Protein AF-A0A7S4JLF3-F1 (afdb_monomer_lite)

Organism: NCBI:txid72548

Secondary structure (DSSP, 8-state):
--THHHHHHHHHHHHTTSS----------TT----HHHHHHHHHHHHHHHT-----PPP--EEEE--SS---HHHHHHHHHHHHH-TT--EEEEE-THHHHTSPTT-HHHHHHHHHHHHTT--TT-EEEE-----HHHHHHTT------S-TTSS--TTSTTS-GGGS-HHHHHHHHHHHHHHHHHTT--

Sequence (190 aa):
MSAASLAQREEWTRLLGRTSGLVGWAQRTKGGKGSPAVQSWYDAGRRLASSAVEEAAVHLVVGVDWEGSFLDAENLAACRQFRDDFPNVTLTHFLNPAYFTKLAPHDVVGAVRVSDQIRSVLRDGDEIGLHVHADNHLLYAAGVAPRDSPSWNHLPDPTGHSVPLSAFSEDEVRSIVAFSCRTLVQQGFD

Radius of gyration: 30.17 Å; chains: 1; bounding box: 87×38×41 Å

Structure (mmCIF, N/CA/C/O backbone):
data_AF-A0A7S4JLF3-F1
#
_entry.id   AF-A0A7S4JLF3-F1
#
loop_
_atom_site.group_PDB
_atom_site.id
_atom_site.type_symbol
_atom_site.label_atom_id
_atom_site.label_alt_id
_atom_site.label_comp_id
_atom_site.label_asym_id
_atom_site.label_entity_id
_atom_site.label_seq_id
_atom_site.pdbx_PDB_ins_code
_atom_site.Cartn_x
_atom_site.Cartn_y
_atom_site.Cartn_z
_atom_site.occupancy
_atom_site.B_iso_or_equiv
_atom_site.auth_seq_id
_atom_site.auth_comp_id
_atom_site.auth_asym_id
_atom_site.auth_atom_id
_atom_site.pdbx_PDB_model_num
ATOM 1 N N . MET A 1 1 ? -59.393 27.476 -18.468 1.00 42.84 1 MET A N 1
ATOM 2 C CA . MET A 1 1 ? -58.603 26.300 -18.037 1.00 42.84 1 MET A CA 1
ATOM 3 C C . MET A 1 1 ? -58.962 25.151 -18.967 1.00 42.84 1 MET A C 1
ATOM 5 O O . MET A 1 1 ? -60.143 24.854 -19.079 1.00 42.84 1 MET A O 1
ATOM 9 N N . SER A 1 2 ? -57.996 24.634 -19.735 1.00 39.41 2 SER A N 1
ATOM 10 C CA . SER A 1 2 ? -58.232 23.690 -20.840 1.00 39.41 2 SER A CA 1
ATOM 11 C C . SER A 1 2 ? -58.292 22.228 -20.371 1.00 39.41 2 SER A C 1
ATOM 13 O O . SER A 1 2 ? -57.761 21.871 -19.321 1.00 39.41 2 SER A O 1
ATOM 15 N N . ALA A 1 3 ? -58.947 21.389 -21.179 1.00 47.62 3 ALA A N 1
ATOM 16 C CA . ALA A 1 3 ? -59.320 19.994 -20.921 1.00 47.62 3 ALA A CA 1
ATOM 17 C C . ALA A 1 3 ? -58.154 18.985 -20.786 1.00 47.62 3 ALA A C 1
ATOM 19 O O . ALA A 1 3 ? -58.394 17.793 -20.617 1.00 47.62 3 ALA A O 1
ATOM 20 N N . ALA A 1 4 ? -56.897 19.438 -20.808 1.00 42.81 4 ALA A N 1
ATOM 21 C CA . ALA A 1 4 ? -55.722 18.572 -20.676 1.00 42.81 4 ALA A CA 1
ATOM 22 C C . ALA A 1 4 ? -55.464 18.081 -19.232 1.00 42.81 4 ALA A C 1
ATOM 24 O O . ALA A 1 4 ? -54.640 17.197 -19.027 1.00 42.81 4 ALA A O 1
ATOM 25 N N . SER A 1 5 ? -56.177 18.605 -18.226 1.00 52.00 5 SER A N 1
ATOM 26 C CA . SER A 1 5 ? -55.962 18.259 -16.809 1.00 52.00 5 SER A CA 1
ATOM 27 C C . SER A 1 5 ? -56.853 17.133 -16.268 1.00 52.00 5 SER A C 1
ATOM 29 O O . SER A 1 5 ? -56.630 16.671 -15.149 1.00 52.00 5 SER A O 1
ATOM 31 N N . LEU A 1 6 ? -57.858 16.684 -17.030 1.00 47.00 6 LEU A N 1
ATOM 32 C CA . LEU A 1 6 ? -58.783 15.622 -16.608 1.00 47.00 6 LEU A CA 1
ATOM 33 C C . LEU A 1 6 ? -58.256 14.224 -16.956 1.00 47.00 6 LEU A C 1
ATOM 35 O O . LEU A 1 6 ? -58.300 13.340 -16.105 1.00 47.00 6 LEU A O 1
ATOM 39 N N . ALA A 1 7 ? -57.652 14.052 -18.136 1.00 47.38 7 ALA A N 1
ATOM 40 C CA . ALA A 1 7 ? -57.076 12.770 -18.554 1.00 47.38 7 ALA A CA 1
ATOM 41 C C . ALA A 1 7 ? -55.897 12.333 -17.662 1.00 47.38 7 ALA A C 1
ATOM 43 O O . ALA A 1 7 ? -55.804 11.168 -17.287 1.00 47.38 7 ALA A O 1
ATOM 44 N N . GLN A 1 8 ? -55.060 13.279 -17.212 1.00 46.88 8 GLN A N 1
ATOM 45 C CA . GLN A 1 8 ? -53.978 12.975 -16.268 1.00 46.88 8 GLN A CA 1
ATOM 46 C C . GLN A 1 8 ? -54.506 12.532 -14.892 1.00 46.88 8 GLN A C 1
ATOM 48 O O . GLN A 1 8 ? -53.864 11.735 -14.221 1.00 46.88 8 GLN A O 1
ATOM 53 N N . ARG A 1 9 ? -55.688 12.992 -14.458 1.00 47.59 9 ARG A N 1
ATOM 54 C CA . ARG A 1 9 ? -56.260 12.630 -13.144 1.00 47.59 9 ARG A CA 1
ATOM 55 C C . ARG A 1 9 ? -56.824 11.208 -13.103 1.00 47.59 9 ARG A C 1
ATOM 57 O O . ARG A 1 9 ? -56.746 10.555 -12.062 1.00 47.59 9 ARG A O 1
ATOM 64 N N . GLU A 1 10 ? -57.356 10.709 -14.213 1.00 47.25 10 GLU A N 1
ATOM 65 C CA . GLU A 1 10 ? -57.870 9.335 -14.283 1.00 47.25 10 GLU A CA 1
ATOM 66 C C . GLU A 1 10 ? -56.738 8.295 -14.308 1.00 47.25 10 GLU A C 1
ATOM 68 O O . GLU A 1 10 ? -56.864 7.225 -13.707 1.00 47.25 10 GLU A O 1
ATOM 73 N N . GLU A 1 11 ? -55.592 8.639 -14.901 1.00 44.69 11 GLU A N 1
ATOM 74 C CA . GLU A 1 11 ? -54.408 7.776 -14.955 1.00 44.69 11 GLU A CA 1
ATOM 75 C C . GLU A 1 11 ? -53.759 7.582 -13.569 1.00 44.69 11 GLU A C 1
ATOM 77 O O . GLU A 1 11 ? -53.462 6.451 -13.174 1.00 44.69 11 GLU A O 1
ATOM 82 N N . TRP A 1 12 ? -53.673 8.645 -12.757 1.00 41.91 12 TRP A N 1
ATOM 83 C CA . TRP A 1 12 ? -53.204 8.555 -11.364 1.00 41.91 12 TRP A CA 1
ATOM 84 C C . TRP A 1 12 ? -54.141 7.741 -10.464 1.00 41.91 12 TRP A C 1
ATOM 86 O O . TRP A 1 12 ? -53.686 7.024 -9.573 1.00 41.91 12 TRP A O 1
ATOM 96 N N . THR A 1 13 ? -55.450 7.787 -10.724 1.00 46.06 13 THR A N 1
ATOM 97 C CA . THR A 1 13 ? -56.443 7.032 -9.943 1.00 46.06 13 THR A CA 1
ATOM 98 C C . THR A 1 13 ? -56.356 5.525 -10.224 1.00 46.06 13 THR A C 1
ATOM 100 O O . THR A 1 13 ? -56.570 4.711 -9.326 1.00 46.06 13 THR A O 1
ATOM 103 N N . ARG A 1 14 ? -55.967 5.131 -11.446 1.00 44.19 14 ARG A N 1
ATOM 104 C CA . ARG A 1 14 ? -55.703 3.725 -11.799 1.00 44.19 14 ARG A CA 1
ATOM 105 C C . ARG A 1 14 ? -54.404 3.192 -11.199 1.00 44.19 14 ARG A C 1
ATOM 107 O O . ARG A 1 14 ? -54.381 2.046 -10.756 1.00 44.19 14 ARG A O 1
ATOM 114 N N . LEU A 1 15 ? -53.348 4.005 -11.171 1.00 40.75 15 LEU A N 1
ATOM 115 C CA . LEU A 1 15 ? -52.042 3.604 -10.634 1.00 40.75 15 LEU A CA 1
ATOM 116 C C . LEU A 1 15 ? -52.055 3.449 -9.107 1.00 40.75 15 LEU A C 1
ATOM 118 O O . LEU A 1 15 ? -51.429 2.533 -8.582 1.00 40.75 15 LEU A O 1
ATOM 122 N N . LEU A 1 16 ? -52.849 4.256 -8.400 1.00 45.09 16 LEU A N 1
ATOM 123 C CA . LEU A 1 16 ? -52.996 4.164 -6.942 1.00 45.09 16 LEU A CA 1
ATOM 124 C C . LEU A 1 16 ? -54.002 3.089 -6.483 1.00 45.09 16 LEU A C 1
ATOM 126 O O . LEU A 1 16 ? -54.104 2.808 -5.292 1.00 45.09 16 LEU A O 1
ATOM 130 N N . GLY A 1 17 ? -54.725 2.451 -7.410 1.00 40.53 17 GLY A N 1
ATOM 131 C CA . GLY A 1 17 ? -55.713 1.407 -7.118 1.00 40.53 17 GLY A CA 1
ATOM 132 C C . GLY A 1 17 ? -55.160 -0.021 -7.008 1.00 40.53 17 GLY A C 1
ATOM 133 O O . GLY A 1 17 ? -55.938 -0.942 -6.766 1.00 40.53 17 GLY A O 1
ATOM 134 N N . ARG A 1 18 ? -53.850 -0.243 -7.207 1.00 44.56 18 ARG A N 1
ATOM 135 C CA . ARG A 1 18 ? -53.238 -1.593 -7.209 1.00 44.56 18 ARG A CA 1
ATOM 136 C C . ARG A 1 18 ? -52.217 -1.874 -6.109 1.00 44.56 18 ARG A C 1
ATOM 138 O O . ARG A 1 18 ? -51.729 -2.996 -6.027 1.00 44.56 18 ARG A O 1
ATOM 145 N N . THR A 1 19 ? -51.983 -0.935 -5.205 1.00 40.47 19 THR A N 1
ATOM 146 C CA . THR A 1 19 ? -51.298 -1.211 -3.940 1.00 40.47 19 THR A CA 1
ATOM 147 C C . THR A 1 19 ? -52.245 -0.841 -2.808 1.00 40.47 19 THR A C 1
ATOM 149 O O . THR A 1 19 ? -52.423 0.328 -2.479 1.00 40.47 19 THR A O 1
ATOM 152 N N . SER A 1 20 ? -52.912 -1.860 -2.269 1.00 40.19 20 SER A N 1
ATOM 153 C CA . SER A 1 20 ? -53.470 -1.901 -0.910 1.00 40.19 20 SER A CA 1
ATOM 154 C C . SER A 1 20 ? -52.716 -0.973 0.051 1.00 40.19 20 SER A C 1
ATOM 156 O O . SER A 1 20 ? -51.497 -1.050 0.117 1.00 40.19 20 SER A O 1
ATOM 158 N N . GLY A 1 21 ? -53.316 -0.108 0.855 1.00 38.88 21 GLY A N 1
ATOM 159 C CA . GLY A 1 21 ? -54.703 0.193 1.172 1.00 38.88 21 GLY A CA 1
ATOM 160 C C . GLY A 1 21 ? -54.680 1.281 2.259 1.00 38.88 21 GLY A C 1
ATOM 161 O O . GLY A 1 21 ? -53.655 1.481 2.903 1.00 38.88 21 GLY A O 1
ATOM 162 N N . LEU A 1 22 ? -55.813 1.963 2.459 1.00 40.19 22 LEU A N 1
ATOM 163 C CA . LEU A 1 22 ? -56.065 3.006 3.474 1.00 40.19 22 LEU A CA 1
ATOM 164 C C . LEU A 1 22 ? -55.382 4.369 3.253 1.00 40.19 22 LEU A C 1
ATOM 166 O O . LEU A 1 22 ? -54.492 4.776 3.990 1.00 40.19 22 LEU A O 1
ATOM 170 N N . VAL A 1 23 ? -55.950 5.168 2.344 1.00 37.06 23 VAL A N 1
ATOM 171 C CA . VAL A 1 23 ? -55.939 6.633 2.498 1.00 37.06 23 VAL A CA 1
ATOM 172 C C . VAL A 1 23 ? -57.339 7.064 2.929 1.00 37.06 23 VAL A C 1
ATOM 174 O O . VAL A 1 23 ? -58.231 7.280 2.110 1.00 37.06 23 VAL A O 1
ATOM 177 N N . GLY A 1 24 ? -57.556 7.126 4.242 1.00 36.75 24 GLY A N 1
ATOM 178 C CA . GLY A 1 24 ? -58.779 7.670 4.823 1.00 36.75 24 GLY A CA 1
ATOM 179 C C . GLY A 1 24 ? -58.748 9.196 4.791 1.00 36.75 24 GLY A C 1
ATOM 180 O O . GLY A 1 24 ? -58.040 9.820 5.577 1.00 36.75 24 GLY A O 1
ATOM 181 N N . TRP A 1 25 ? -59.534 9.808 3.906 1.00 37.09 25 TRP A N 1
ATOM 182 C CA . TRP A 1 25 ? -59.816 11.241 3.959 1.00 37.09 25 TRP A CA 1
ATOM 183 C C . TRP A 1 25 ? -60.816 11.516 5.085 1.00 37.09 25 TRP A C 1
ATOM 185 O O . TRP A 1 25 ? -62.007 11.252 4.942 1.00 37.09 25 TRP A O 1
ATOM 195 N N . ALA A 1 26 ? -60.350 12.066 6.206 1.00 40.22 26 ALA A N 1
ATOM 196 C CA . ALA A 1 26 ? -61.226 12.586 7.251 1.00 40.22 26 ALA A CA 1
ATOM 197 C C . ALA A 1 26 ? -61.283 14.118 7.163 1.00 40.22 26 ALA A C 1
ATOM 199 O O . ALA A 1 26 ? -60.409 14.825 7.669 1.00 40.22 26 ALA A O 1
ATOM 200 N N . GLN A 1 27 ? -62.336 14.648 6.532 1.00 37.75 27 GLN A N 1
ATOM 201 C CA . GLN A 1 27 ? -62.716 16.049 6.713 1.00 37.75 27 GLN A CA 1
ATOM 202 C C . GLN A 1 27 ? -63.133 16.263 8.170 1.00 37.75 27 GLN A C 1
ATOM 204 O O . GLN A 1 27 ? -64.087 15.669 8.671 1.00 37.75 27 GLN A O 1
ATOM 209 N N . ARG A 1 28 ? -62.405 17.136 8.864 1.00 37.50 28 ARG A N 1
ATOM 210 C CA . ARG A 1 28 ? -62.691 17.523 10.244 1.00 37.50 28 ARG A CA 1
ATOM 211 C C . ARG A 1 28 ? -63.859 18.512 10.258 1.00 37.50 28 ARG A C 1
ATOM 213 O O . ARG A 1 28 ? -63.655 19.715 10.117 1.00 37.50 28 ARG A O 1
ATOM 220 N N . THR A 1 29 ? -65.087 18.035 10.448 1.00 39.12 29 THR A N 1
ATOM 221 C CA . THR A 1 29 ? -66.204 18.926 10.793 1.00 39.12 29 THR A CA 1
ATOM 222 C C . THR A 1 29 ? -66.073 19.339 12.259 1.00 39.12 29 THR A C 1
ATOM 224 O O . THR A 1 29 ? -66.053 18.493 13.155 1.00 39.12 29 THR A O 1
ATOM 227 N N . LYS A 1 30 ? -65.951 20.646 12.519 1.00 38.41 30 LYS A N 1
ATOM 228 C CA . LYS A 1 30 ? -65.954 21.211 13.877 1.00 38.41 30 LYS A CA 1
ATOM 229 C C . LYS A 1 30 ? -67.275 20.851 14.576 1.00 38.41 30 LYS A C 1
ATOM 231 O O . LYS A 1 30 ? -68.322 21.304 14.132 1.00 38.41 30 LYS A O 1
ATOM 236 N N . GLY A 1 31 ? -67.214 20.089 15.675 1.00 46.09 31 GLY A N 1
ATOM 237 C CA . GLY A 1 31 ? -68.293 20.060 16.677 1.00 46.09 31 GLY A CA 1
ATOM 238 C C . GLY A 1 31 ? -68.816 18.707 17.183 1.00 46.09 31 GLY A C 1
ATOM 239 O O . GLY A 1 31 ? -69.696 18.721 18.034 1.00 46.09 31 GLY A O 1
ATOM 240 N N . GLY A 1 32 ? -68.319 17.550 16.734 1.00 43.56 32 GLY A N 1
ATOM 241 C CA . GLY A 1 32 ? -68.829 16.242 17.190 1.00 43.56 32 GLY A CA 1
ATOM 242 C C . GLY A 1 32 ? -67.901 15.521 18.173 1.00 43.56 32 GLY A C 1
ATOM 243 O O . GLY A 1 32 ? -66.718 15.358 17.879 1.00 43.56 32 GLY A O 1
ATOM 244 N N . LYS A 1 33 ? -68.424 15.042 19.314 1.00 49.81 33 LYS A N 1
ATOM 245 C CA . LYS A 1 33 ? -67.729 14.057 20.168 1.00 49.81 33 LYS A CA 1
ATOM 246 C C . LYS A 1 33 ? -67.456 12.804 19.323 1.00 49.81 33 LYS A C 1
ATOM 248 O O . LYS A 1 33 ? -68.397 12.178 18.843 1.00 49.81 33 LYS A O 1
ATOM 253 N N . GLY A 1 34 ? -66.181 12.487 19.093 1.00 47.66 34 GLY A N 1
ATOM 254 C CA . GLY A 1 34 ? -65.762 11.378 18.233 1.00 47.66 34 GLY A CA 1
ATOM 255 C C . GLY A 1 34 ? -66.303 10.029 18.715 1.00 47.66 34 GLY A C 1
ATOM 256 O O . GLY A 1 34 ? -66.311 9.750 19.912 1.00 47.66 34 GLY A O 1
ATOM 257 N N . SER A 1 35 ? -66.770 9.201 17.778 1.00 50.25 35 SER A N 1
ATOM 258 C CA . SER A 1 35 ? -67.265 7.850 18.063 1.00 50.25 35 SER A CA 1
ATOM 259 C C . SER A 1 35 ? -66.136 6.957 18.616 1.00 50.25 35 SER A C 1
ATOM 261 O O . SER A 1 35 ? -65.056 6.936 18.015 1.00 50.25 35 SER A O 1
ATOM 263 N N . PRO A 1 36 ? -66.369 6.171 19.690 1.00 54.88 36 PRO A N 1
ATOM 264 C CA . PRO A 1 36 ? -65.382 5.240 20.256 1.00 54.88 36 PRO A CA 1
ATOM 265 C C . PRO A 1 36 ? -64.813 4.249 19.233 1.00 54.88 36 PRO A C 1
ATOM 267 O O . PRO A 1 36 ? -63.658 3.841 19.332 1.00 54.88 36 PRO A O 1
ATOM 270 N N . ALA A 1 37 ? -65.600 3.910 18.207 1.00 53.28 37 ALA A N 1
ATOM 271 C CA . ALA A 1 37 ? -65.162 3.036 17.127 1.00 53.28 37 ALA A CA 1
ATOM 272 C C . ALA A 1 37 ? -64.021 3.670 16.316 1.00 53.28 37 ALA A C 1
ATOM 274 O O . ALA A 1 37 ? -63.025 3.011 16.051 1.00 53.28 37 ALA A O 1
ATOM 275 N N . VAL A 1 38 ? -64.104 4.963 15.983 1.00 55.09 38 VAL A N 1
ATOM 276 C CA . VAL A 1 38 ? -63.078 5.664 15.182 1.00 55.09 38 VAL A CA 1
ATOM 277 C C . VAL A 1 38 ? -61.757 5.771 15.946 1.00 55.09 38 VAL A C 1
ATOM 279 O O . VAL A 1 38 ? -60.689 5.613 15.356 1.00 55.09 38 VAL A O 1
ATOM 282 N N . GLN A 1 39 ? -61.829 5.964 17.265 1.00 56.09 39 GLN A N 1
ATOM 283 C CA . GLN A 1 39 ? -60.655 5.966 18.136 1.00 56.09 39 GLN A CA 1
ATOM 284 C C . GLN A 1 39 ? -59.999 4.577 18.198 1.00 56.09 39 GLN A C 1
ATOM 286 O O . GLN A 1 39 ? -58.784 4.464 18.063 1.00 56.09 39 GLN A O 1
ATOM 291 N N . SER A 1 40 ? -60.804 3.512 18.285 1.00 59.00 40 SER A N 1
ATOM 292 C CA . SER A 1 40 ? -60.323 2.126 18.259 1.00 59.00 40 SER A CA 1
ATOM 293 C C . SER A 1 40 ? -59.615 1.757 16.949 1.00 59.00 40 SER A C 1
ATOM 295 O O . SER A 1 40 ? -58.620 1.037 16.997 1.00 59.00 40 SER A O 1
ATOM 297 N N . TRP A 1 41 ? -60.076 2.259 15.798 1.00 52.38 41 TRP A N 1
ATOM 298 C CA . TRP A 1 41 ? -59.400 2.059 14.507 1.00 52.38 41 TRP A CA 1
ATOM 299 C C . TRP A 1 41 ? -58.074 2.828 14.420 1.00 52.38 41 TRP A C 1
ATOM 301 O O . TRP A 1 41 ? -57.085 2.287 13.927 1.00 52.38 41 TRP A O 1
ATOM 311 N N . TYR A 1 42 ? -58.022 4.051 14.956 1.00 55.56 42 TYR A N 1
ATOM 312 C CA . TYR A 1 42 ? -56.784 4.834 15.061 1.00 55.56 42 TYR A CA 1
ATOM 313 C C . TYR A 1 42 ? -55.744 4.158 15.966 1.00 55.56 42 TYR A C 1
ATOM 315 O O . TYR A 1 42 ? -54.557 4.112 15.638 1.00 55.56 42 TYR A O 1
ATOM 323 N N . ASP A 1 43 ? -56.182 3.599 17.093 1.00 61.69 43 ASP A N 1
ATOM 324 C CA . ASP A 1 43 ? -55.302 2.931 18.051 1.00 61.69 43 ASP A CA 1
ATOM 325 C C . ASP A 1 43 ? -54.831 1.554 17.563 1.00 61.69 43 ASP A C 1
ATOM 327 O O . ASP A 1 43 ? -53.673 1.195 17.780 1.00 61.69 43 ASP A O 1
ATOM 331 N N . ALA A 1 44 ? -55.672 0.817 16.831 1.00 57.81 44 ALA A N 1
ATOM 332 C CA . ALA A 1 44 ? -55.271 -0.409 16.140 1.00 57.81 44 ALA A CA 1
ATOM 333 C C . ALA A 1 44 ? -54.270 -0.123 15.004 1.00 57.81 44 ALA A C 1
ATOM 335 O O . ALA A 1 44 ? -53.260 -0.817 14.892 1.00 57.81 44 ALA A O 1
ATOM 336 N N . GLY A 1 45 ? -54.487 0.945 14.227 1.00 57.22 45 GLY A N 1
ATOM 337 C CA . GLY A 1 45 ? -53.556 1.401 13.191 1.00 57.22 45 GLY A CA 1
ATOM 338 C C . GLY A 1 45 ? -52.193 1.818 13.752 1.00 57.22 45 GLY A C 1
ATOM 339 O O . GLY A 1 45 ? -51.165 1.437 13.200 1.00 57.22 45 GLY A O 1
ATOM 340 N N . ARG A 1 46 ? -52.155 2.512 14.900 1.00 58.41 46 ARG A N 1
ATOM 341 C CA . ARG A 1 46 ? -50.893 2.825 15.598 1.00 58.41 46 ARG A CA 1
ATOM 342 C C . ARG A 1 46 ? -50.175 1.590 16.123 1.00 58.41 46 ARG A C 1
ATOM 344 O O . ARG A 1 46 ? -48.953 1.579 16.101 1.00 58.41 46 ARG A O 1
ATOM 351 N N . ARG A 1 47 ? -50.891 0.571 16.606 1.00 55.25 47 ARG A N 1
ATOM 352 C CA . ARG A 1 47 ? -50.265 -0.674 17.085 1.00 55.25 47 ARG A CA 1
ATOM 353 C C . ARG A 1 47 ? -49.661 -1.487 15.942 1.00 55.25 47 ARG A C 1
ATOM 355 O O . ARG A 1 47 ? -48.571 -2.011 16.114 1.00 55.25 47 ARG A O 1
ATOM 362 N N . LEU A 1 48 ? -50.318 -1.513 14.782 1.00 53.22 48 LEU A N 1
ATOM 363 C CA . LEU A 1 48 ? -49.798 -2.160 13.572 1.00 53.22 48 LEU A CA 1
ATOM 364 C C . LEU A 1 48 ? -48.643 -1.370 12.930 1.00 53.22 48 LEU A C 1
ATOM 366 O O . LEU A 1 48 ? -47.703 -1.976 12.434 1.00 53.22 48 LEU A O 1
ATOM 370 N N . ALA A 1 49 ? -48.665 -0.034 12.994 1.00 51.75 49 ALA A N 1
ATOM 371 C CA . ALA A 1 49 ? -47.545 0.811 12.562 1.00 51.75 49 ALA A CA 1
ATOM 372 C C . ALA A 1 49 ? -46.359 0.772 13.548 1.00 51.75 49 ALA A C 1
ATOM 374 O O . ALA A 1 49 ? -45.208 0.829 13.134 1.00 51.75 49 ALA A O 1
ATOM 375 N N . SER A 1 50 ? -46.631 0.623 14.848 1.00 51.16 50 SER A N 1
ATOM 376 C CA . SER A 1 50 ? -45.629 0.459 15.912 1.00 51.16 50 SER A CA 1
ATOM 377 C C . SER A 1 50 ? -44.923 -0.895 15.869 1.00 51.16 50 SER A C 1
ATOM 379 O O . SER A 1 50 ? -43.825 -0.998 16.403 1.00 51.16 50 SER A O 1
ATOM 381 N N . SER A 1 51 ? -45.541 -1.925 15.286 1.00 50.72 51 SER A N 1
ATOM 382 C CA . SER A 1 51 ? -44.940 -3.254 15.123 1.00 50.72 51 SER A CA 1
ATOM 383 C C . SER A 1 51 ? -44.298 -3.468 13.749 1.00 50.72 51 SER A C 1
ATOM 385 O O . SER A 1 51 ? -43.812 -4.561 13.488 1.00 50.72 51 SER A O 1
ATOM 387 N N . ALA A 1 52 ? -44.347 -2.467 12.862 1.00 52.16 52 ALA A N 1
ATOM 388 C CA . ALA A 1 52 ? -43.890 -2.558 11.472 1.00 52.16 52 ALA A CA 1
ATOM 389 C C . ALA A 1 52 ? -42.903 -1.448 11.081 1.00 52.16 52 ALA A C 1
ATOM 391 O O . ALA A 1 52 ? -42.653 -1.229 9.898 1.00 52.16 52 ALA A O 1
ATOM 392 N N . VAL A 1 53 ? -42.311 -0.764 12.061 1.00 57.28 53 VAL A N 1
ATOM 393 C CA . VAL A 1 53 ? -40.970 -0.226 11.850 1.00 57.28 53 VAL A CA 1
ATOM 394 C C . VAL A 1 53 ? -40.050 -1.414 12.097 1.00 57.28 53 VAL A C 1
ATOM 396 O O . VAL A 1 53 ? -39.641 -1.656 13.228 1.00 57.28 53 VAL A O 1
ATOM 399 N N . GLU A 1 54 ? -39.784 -2.213 11.059 1.00 61.66 54 GLU A N 1
ATOM 400 C CA . GLU A 1 54 ? -38.469 -2.854 11.022 1.00 61.66 54 GLU A CA 1
ATOM 401 C C . GLU A 1 54 ? -37.476 -1.723 11.284 1.00 61.66 54 GLU A C 1
ATOM 403 O O . GLU A 1 54 ? -37.521 -0.704 10.588 1.00 61.66 54 GLU A O 1
ATOM 408 N N . GLU A 1 55 ? -36.689 -1.831 12.355 1.00 63.47 55 GLU A N 1
ATOM 409 C CA . GLU A 1 55 ? -35.6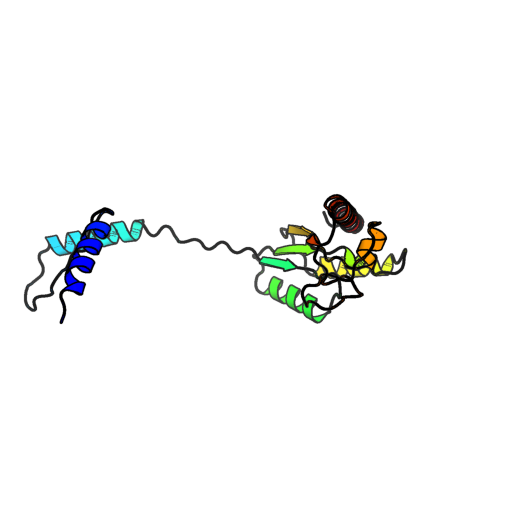21 -0.875 12.623 1.00 63.47 55 GLU A CA 1
ATOM 410 C C . GLU A 1 55 ? -34.795 -0.773 11.347 1.00 63.47 55 GLU A C 1
ATOM 412 O O . GLU A 1 55 ? -34.121 -1.725 10.956 1.00 63.47 55 GLU A O 1
ATOM 417 N N . ALA A 1 56 ? -34.911 0.356 10.649 1.00 76.31 56 ALA A N 1
ATOM 418 C CA . ALA A 1 56 ? -34.119 0.609 9.465 1.00 76.31 56 ALA A CA 1
ATOM 419 C C . ALA A 1 56 ? -32.656 0.656 9.917 1.00 76.31 56 ALA A C 1
ATOM 421 O O . ALA A 1 56 ? -32.197 1.655 10.473 1.00 76.31 56 ALA A O 1
ATOM 422 N N . ALA A 1 57 ? -31.952 -0.459 9.748 1.00 83.62 57 ALA A N 1
ATOM 423 C CA . ALA A 1 57 ? -30.564 -0.594 10.137 1.00 83.62 57 ALA A CA 1
ATOM 424 C C . ALA A 1 57 ? -29.674 0.060 9.076 1.00 83.62 57 ALA A C 1
ATOM 426 O O . ALA A 1 57 ? -29.808 -0.202 7.879 1.00 83.62 57 ALA A O 1
ATOM 427 N N . VAL A 1 58 ? -28.751 0.912 9.520 1.00 87.69 58 VAL A N 1
ATOM 428 C CA . VAL A 1 58 ? -27.673 1.440 8.680 1.00 87.69 58 VAL A CA 1
ATOM 429 C C . VAL A 1 58 ? -26.408 0.661 9.009 1.00 87.69 58 VAL A C 1
ATOM 431 O O . VAL A 1 58 ? -25.944 0.679 10.148 1.00 87.69 58 VAL A O 1
ATOM 434 N N . HIS A 1 59 ? -25.849 -0.009 8.006 1.00 89.81 59 HIS A N 1
ATOM 435 C CA . HIS A 1 59 ? -24.554 -0.670 8.109 1.00 89.81 59 HIS A CA 1
ATOM 436 C C . HIS A 1 59 ? -23.465 0.278 7.607 1.00 89.81 59 HIS A C 1
ATOM 438 O O . HIS A 1 59 ? -23.569 0.823 6.509 1.00 89.81 59 HIS A O 1
ATOM 444 N N . LEU A 1 60 ? -22.435 0.483 8.425 1.00 91.19 60 LEU A N 1
ATOM 445 C CA . LEU A 1 60 ? -21.297 1.347 8.125 1.00 91.19 60 LEU A CA 1
ATOM 446 C C . LEU A 1 60 ? -20.046 0.481 8.003 1.00 91.19 60 LEU A C 1
ATOM 448 O O . LEU A 1 60 ? -19.762 -0.315 8.894 1.00 91.19 60 LEU A O 1
ATOM 452 N N . VAL A 1 61 ? -19.304 0.667 6.915 1.00 94.31 61 VAL A N 1
ATOM 453 C CA . VAL A 1 61 ? -17.957 0.120 6.726 1.00 94.31 61 VAL A CA 1
ATOM 454 C C . VAL A 1 61 ? -17.021 1.306 6.581 1.00 94.31 61 VAL A C 1
ATOM 456 O O . VAL A 1 61 ? -17.306 2.223 5.809 1.00 94.31 61 VAL A O 1
ATOM 459 N N . VAL A 1 62 ? -15.931 1.305 7.341 1.00 96.94 62 VAL A N 1
ATOM 460 C CA . VAL A 1 62 ? -14.944 2.383 7.316 1.00 96.94 62 VAL A CA 1
ATOM 461 C C . VAL A 1 62 ? -13.645 1.822 6.752 1.00 96.94 62 VAL A C 1
ATOM 463 O O . VAL A 1 62 ? -13.006 0.971 7.367 1.00 96.94 62 VAL A O 1
ATOM 466 N N . GLY A 1 63 ? -13.292 2.282 5.554 1.00 97.12 63 GLY A N 1
ATOM 467 C CA . GLY A 1 63 ? -12.072 1.898 4.852 1.00 97.12 63 GLY A CA 1
ATOM 468 C C . GLY A 1 63 ? -10.990 2.970 4.960 1.00 97.12 63 GLY A C 1
ATOM 469 O O . GLY A 1 63 ? -11.301 4.159 5.043 1.00 97.12 63 GLY A O 1
ATOM 470 N N . VAL A 1 64 ? -9.729 2.545 4.936 1.00 97.31 64 VAL A N 1
ATOM 471 C CA . VAL A 1 64 ? -8.562 3.427 4.826 1.00 97.31 64 VAL A CA 1
ATOM 472 C C . VAL A 1 64 ? -7.743 3.006 3.616 1.00 97.31 64 VAL A C 1
ATOM 474 O O . VAL A 1 64 ? -7.174 1.913 3.614 1.00 97.31 64 VAL A O 1
ATOM 477 N N . ASP A 1 65 ? -7.645 3.896 2.635 1.00 97.00 65 ASP A N 1
ATOM 478 C CA . ASP A 1 65 ? -6.796 3.711 1.462 1.00 97.00 65 ASP A CA 1
ATOM 479 C C . ASP A 1 65 ? -5.400 4.244 1.775 1.00 97.00 65 ASP A C 1
ATOM 481 O O . ASP A 1 65 ? -5.206 5.410 2.129 1.00 97.00 65 ASP A O 1
ATOM 485 N N . TRP A 1 66 ? -4.404 3.368 1.691 1.00 97.62 66 TRP A N 1
ATOM 486 C CA . TRP A 1 66 ? -3.021 3.751 1.915 1.00 97.62 66 TRP A CA 1
ATOM 487 C C . TRP A 1 66 ? -2.356 4.041 0.577 1.00 9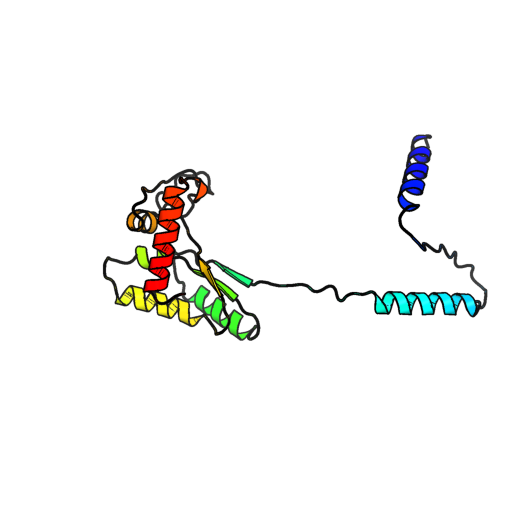7.62 66 TRP A C 1
ATOM 489 O O . TRP A 1 66 ? -1.985 3.126 -0.141 1.00 97.62 66 TRP A O 1
ATOM 499 N N . GLU A 1 67 ? -2.154 5.312 0.251 1.00 95.62 67 GLU A N 1
ATOM 500 C CA . GLU A 1 67 ? -1.756 5.760 -1.095 1.00 95.62 67 GLU A CA 1
ATOM 501 C C . GLU A 1 67 ? -0.406 5.218 -1.601 1.00 95.62 67 GLU A C 1
ATOM 503 O O . GLU A 1 67 ? -0.161 5.188 -2.801 1.00 95.62 67 GLU A O 1
ATOM 508 N N . GLY A 1 68 ? 0.508 4.788 -0.723 1.00 94.19 68 GLY A N 1
ATOM 509 C CA . GLY A 1 68 ? 1.847 4.313 -1.121 1.00 94.19 68 GLY A CA 1
ATOM 510 C C . GLY A 1 68 ? 2.914 5.410 -1.218 1.00 94.19 68 GLY A C 1
ATOM 511 O O . GLY A 1 68 ? 4.118 5.125 -1.211 1.00 94.19 68 GLY A O 1
ATOM 512 N N . SER A 1 69 ? 2.496 6.677 -1.211 1.00 89.88 69 SER A N 1
ATOM 513 C CA . SER A 1 69 ? 3.339 7.855 -1.447 1.00 89.88 69 SER A CA 1
ATOM 514 C C . SER A 1 69 ? 4.110 8.320 -0.206 1.00 89.88 69 SER A C 1
ATOM 516 O O . SER A 1 69 ? 5.341 8.271 -0.201 1.00 89.88 69 SER A O 1
ATOM 518 N N . PHE A 1 70 ? 3.432 8.690 0.884 1.00 91.19 70 PHE A N 1
ATOM 519 C CA . PHE A 1 70 ? 4.050 9.157 2.135 1.00 91.19 70 PHE A CA 1
ATOM 520 C C . PHE A 1 70 ? 3.289 8.658 3.372 1.00 91.19 70 PHE A C 1
ATOM 522 O O . PHE A 1 70 ? 2.115 8.300 3.295 1.00 91.19 70 PHE A O 1
ATOM 529 N N . LEU A 1 71 ? 4.002 8.556 4.499 1.00 94.81 71 LEU A N 1
ATOM 530 C CA . LEU A 1 71 ? 3.454 8.204 5.814 1.00 94.81 71 LEU A CA 1
ATOM 531 C C . LEU A 1 71 ? 3.604 9.407 6.742 1.00 94.81 71 LEU A C 1
ATOM 533 O O . LEU A 1 71 ? 4.485 9.441 7.606 1.00 94.81 71 LEU A O 1
ATOM 537 N N . ASP A 1 72 ? 2.773 10.417 6.508 1.00 95.25 72 ASP A N 1
ATOM 538 C CA . ASP A 1 72 ? 2.856 11.678 7.233 1.00 95.25 72 ASP A CA 1
ATOM 539 C C . ASP A 1 72 ? 2.436 11.506 8.692 1.00 95.25 72 ASP A C 1
ATOM 541 O O . ASP A 1 72 ? 1.430 10.868 9.016 1.00 95.25 72 ASP A O 1
ATOM 545 N N . ALA A 1 73 ? 3.217 12.100 9.596 1.00 96.25 73 ALA A N 1
ATOM 546 C CA . ALA A 1 73 ? 2.992 11.978 11.033 1.00 96.25 73 ALA A CA 1
ATOM 547 C C . ALA A 1 73 ? 1.610 12.503 11.456 1.00 96.25 73 ALA A C 1
ATOM 549 O O . ALA A 1 73 ? 1.003 11.937 12.366 1.00 96.25 73 ALA A O 1
ATOM 550 N N . GLU A 1 74 ? 1.111 13.542 10.779 1.00 96.94 74 GLU A N 1
ATOM 551 C CA . GLU A 1 74 ? -0.218 14.115 11.001 1.00 96.94 74 GLU A CA 1
ATOM 552 C C . GLU A 1 74 ? -1.330 13.132 10.616 1.00 96.94 74 GLU A C 1
ATOM 554 O O . GLU A 1 74 ? -2.215 12.881 11.429 1.00 96.94 74 GLU A O 1
ATOM 559 N N . ASN A 1 75 ? -1.239 12.483 9.450 1.00 95.88 75 ASN A N 1
ATOM 560 C CA . ASN A 1 75 ? -2.230 11.491 9.016 1.00 95.88 75 ASN A CA 1
ATOM 561 C C . ASN A 1 75 ? -2.270 10.287 9.965 1.00 95.88 75 ASN A C 1
ATOM 563 O O . ASN A 1 75 ? -3.343 9.828 10.355 1.00 95.88 75 ASN A O 1
ATOM 567 N N . LEU A 1 76 ? -1.101 9.807 10.405 1.00 97.75 76 LEU A N 1
ATOM 568 C CA . LEU A 1 76 ? -1.024 8.725 11.388 1.00 97.75 76 LEU A CA 1
ATOM 569 C C . LEU A 1 76 ? -1.587 9.151 12.753 1.00 97.75 76 LEU A C 1
ATOM 571 O O . LEU A 1 76 ? -2.214 8.346 13.439 1.00 97.75 76 LEU A O 1
ATOM 575 N N . ALA A 1 77 ? -1.371 10.404 13.166 1.00 97.69 77 ALA A N 1
ATOM 576 C CA . ALA A 1 77 ? -1.946 10.942 14.396 1.00 97.69 77 ALA A CA 1
ATOM 577 C C . ALA A 1 77 ? -3.471 11.064 14.303 1.00 97.69 77 ALA A C 1
ATOM 579 O O . ALA A 1 77 ? -4.157 10.664 15.239 1.00 97.69 77 ALA A O 1
ATOM 580 N N . ALA A 1 78 ? -3.996 11.526 13.167 1.00 96.88 78 ALA A N 1
ATOM 581 C CA . ALA A 1 78 ? -5.429 11.578 12.905 1.00 96.88 78 ALA A CA 1
ATOM 582 C C . ALA A 1 78 ? -6.058 10.178 12.911 1.00 96.88 78 ALA A C 1
ATOM 584 O O . ALA A 1 78 ? -7.109 9.990 13.518 1.00 96.88 78 ALA A O 1
ATOM 585 N N . CYS A 1 79 ? -5.385 9.180 12.326 1.00 96.81 79 CYS A N 1
ATOM 586 C CA . CYS A 1 79 ? -5.825 7.789 12.412 1.00 96.81 79 CYS A CA 1
ATOM 587 C C . CYS A 1 79 ? -5.911 7.339 13.873 1.00 96.81 79 CYS A C 1
ATOM 589 O O . CYS A 1 79 ? -6.969 6.888 14.292 1.00 96.81 79 CYS A O 1
ATOM 591 N N . ARG A 1 80 ? -4.850 7.518 14.676 1.00 97.25 80 ARG A N 1
ATOM 592 C CA . ARG A 1 80 ? -4.871 7.153 16.107 1.00 97.25 80 ARG A CA 1
ATOM 593 C C . ARG A 1 80 ? -6.003 7.842 16.864 1.00 97.25 80 ARG A C 1
ATOM 595 O O . ARG A 1 80 ? -6.748 7.156 17.556 1.00 97.25 80 ARG A O 1
ATOM 602 N N . GLN A 1 81 ? -6.177 9.149 16.666 1.00 97.88 81 GLN A N 1
ATOM 603 C CA . GLN A 1 81 ? -7.263 9.902 17.291 1.00 97.88 81 GLN A CA 1
ATOM 604 C C . GLN A 1 81 ? -8.634 9.337 16.902 1.00 97.88 81 GLN A C 1
ATOM 606 O O . GLN A 1 81 ? -9.465 9.109 17.773 1.00 97.88 81 GLN A O 1
ATOM 611 N N . PHE A 1 82 ? -8.852 9.025 15.620 1.00 97.00 82 PHE A N 1
ATOM 612 C CA . PHE A 1 82 ? -10.087 8.383 15.170 1.00 97.00 82 PHE A CA 1
ATOM 613 C C . PHE A 1 82 ? -10.315 7.042 15.879 1.00 97.00 82 PHE A C 1
ATOM 615 O O . PHE A 1 82 ? -11.426 6.755 16.324 1.00 97.00 82 PHE A O 1
ATOM 622 N N . ARG A 1 83 ? -9.272 6.213 16.015 1.00 96.00 83 ARG A N 1
ATOM 623 C CA . ARG A 1 83 ? -9.398 4.943 16.738 1.00 96.00 83 ARG A CA 1
ATOM 624 C C . ARG A 1 83 ? -9.753 5.184 18.214 1.00 96.00 83 ARG A C 1
ATOM 626 O O . ARG A 1 83 ? -10.525 4.413 18.782 1.00 96.00 83 ARG A O 1
ATOM 633 N N . ASP A 1 84 ? -9.198 6.210 18.852 1.00 96.56 84 ASP A N 1
ATOM 634 C CA . ASP A 1 84 ? -9.472 6.545 20.257 1.00 96.56 84 ASP A CA 1
ATOM 635 C C . ASP A 1 84 ? -10.897 7.073 20.468 1.00 96.56 84 ASP A C 1
ATOM 637 O O . ASP A 1 84 ? -11.561 6.669 21.424 1.00 96.56 84 ASP A O 1
ATOM 641 N N . ASP A 1 85 ? -11.397 7.894 19.544 1.00 97.75 85 ASP A N 1
ATOM 642 C CA . ASP A 1 85 ? -12.762 8.430 19.577 1.00 97.75 85 ASP A CA 1
ATOM 643 C C . ASP A 1 85 ? -13.817 7.343 19.304 1.00 97.75 85 ASP A C 1
ATOM 645 O O . ASP A 1 85 ? -14.927 7.387 19.843 1.00 97.75 85 ASP A O 1
ATOM 649 N N . PHE A 1 86 ? -13.467 6.335 18.495 1.00 96.06 86 PHE A N 1
ATOM 650 C CA . PHE A 1 86 ? -14.364 5.260 18.067 1.00 96.06 86 PHE A CA 1
ATOM 651 C C . PHE A 1 86 ? -13.778 3.864 18.345 1.00 96.06 86 PHE A C 1
ATOM 653 O O . PHE A 1 86 ? -13.498 3.104 17.413 1.00 96.06 86 PHE A O 1
ATOM 660 N N . PRO A 1 87 ? -13.629 3.461 19.622 1.00 95.00 87 PRO A N 1
ATOM 661 C CA . PRO A 1 87 ? -12.874 2.262 19.983 1.00 95.00 87 PRO A CA 1
ATOM 662 C C . PRO A 1 87 ? -13.501 0.941 19.530 1.00 95.00 87 PRO A C 1
ATOM 664 O O . PRO A 1 87 ? -12.791 -0.052 19.418 1.00 95.00 87 PRO A O 1
ATOM 667 N N . ASN A 1 88 ? -14.807 0.938 19.252 1.00 94.00 88 ASN A N 1
ATOM 668 C CA . ASN A 1 88 ? -15.560 -0.249 18.837 1.00 94.00 88 ASN A CA 1
ATOM 669 C C . ASN A 1 88 ? -15.792 -0.324 17.319 1.00 94.00 88 ASN A C 1
ATOM 671 O O . ASN A 1 88 ? -16.464 -1.242 16.856 1.00 94.00 88 ASN A O 1
ATOM 675 N N . VAL A 1 89 ? -15.309 0.654 16.548 1.00 95.06 89 VAL A N 1
ATOM 676 C CA . VAL A 1 89 ? -15.383 0.612 15.082 1.00 95.06 89 VAL A CA 1
ATOM 677 C C . VAL A 1 89 ? -14.196 -0.197 14.579 1.00 95.06 89 VAL A C 1
ATOM 679 O O . VAL A 1 89 ? -13.063 0.112 14.934 1.00 95.06 89 VAL A O 1
ATOM 682 N N . THR A 1 90 ? -14.425 -1.213 13.756 1.00 96.06 90 THR A N 1
ATOM 683 C CA . THR A 1 90 ? -13.359 -1.902 13.018 1.00 96.06 90 THR A CA 1
ATOM 684 C C . THR A 1 90 ? -13.116 -1.202 11.687 1.00 96.06 90 THR A C 1
ATOM 686 O O . THR A 1 90 ? -14.037 -0.629 11.098 1.00 96.06 90 THR A O 1
ATOM 689 N N . LEU A 1 91 ? -11.865 -1.206 11.239 1.00 97.56 91 LEU A N 1
ATOM 690 C CA . LEU A 1 91 ? -11.454 -0.621 9.970 1.00 97.56 91 LEU A CA 1
ATOM 691 C C . LEU A 1 91 ? -11.024 -1.704 8.987 1.00 97.56 91 LEU A C 1
ATOM 693 O O . LEU A 1 91 ? -10.418 -2.699 9.375 1.00 97.56 91 LEU A O 1
ATOM 697 N N . THR A 1 92 ? -11.263 -1.455 7.703 1.00 98.00 92 THR A N 1
ATOM 698 C CA . THR A 1 92 ? -10.608 -2.190 6.617 1.00 98.00 92 THR A CA 1
ATOM 699 C C . THR A 1 92 ? -9.473 -1.327 6.067 1.00 98.00 92 THR A C 1
ATOM 701 O O . THR A 1 92 ? -9.708 -0.259 5.504 1.00 98.00 92 THR A O 1
ATOM 704 N N . HIS A 1 93 ? -8.228 -1.761 6.235 1.00 98.12 93 HIS A N 1
ATOM 705 C CA . HIS A 1 93 ? -7.043 -1.062 5.745 1.00 98.12 93 HIS A CA 1
ATOM 706 C C . HIS A 1 93 ? -6.611 -1.637 4.396 1.00 98.12 93 HIS A C 1
ATOM 708 O O . HIS A 1 93 ? -6.057 -2.732 4.336 1.00 98.12 93 HIS A O 1
ATOM 714 N N . PHE A 1 94 ? -6.803 -0.888 3.314 1.00 98.44 94 PHE A N 1
ATOM 715 C CA . PHE A 1 94 ? -6.304 -1.262 1.995 1.00 98.44 94 PHE A CA 1
ATOM 716 C C . PHE A 1 94 ? -4.848 -0.795 1.858 1.00 98.44 94 PHE A C 1
ATOM 718 O O . PHE A 1 94 ? -4.566 0.364 1.556 1.00 98.44 94 PHE A O 1
ATOM 725 N N . LEU A 1 95 ? -3.903 -1.689 2.160 1.00 98.56 95 LEU A N 1
ATOM 726 C CA . LEU A 1 95 ? -2.470 -1.391 2.192 1.00 98.56 95 LEU A CA 1
ATOM 727 C C . LEU A 1 95 ? -1.867 -1.388 0.786 1.00 98.56 95 LEU A C 1
ATOM 729 O O . LEU A 1 95 ? -2.169 -2.265 -0.022 1.00 98.56 95 LEU A O 1
ATOM 733 N N . ASN A 1 96 ? -0.939 -0.462 0.529 1.00 98.50 96 ASN A N 1
ATOM 734 C CA . ASN A 1 96 ? -0.207 -0.390 -0.736 1.00 98.50 96 ASN A CA 1
ATOM 735 C C . ASN A 1 96 ? 1.262 -0.826 -0.583 1.00 98.50 96 ASN A C 1
ATOM 737 O O . ASN A 1 96 ? 2.012 -0.227 0.193 1.00 98.50 96 ASN A O 1
ATOM 741 N N . PRO A 1 97 ? 1.739 -1.833 -1.339 1.00 97.88 97 PRO A N 1
ATOM 742 C CA . PRO A 1 97 ? 3.135 -2.290 -1.292 1.00 97.88 97 PRO A CA 1
ATOM 743 C C . PRO A 1 97 ? 4.156 -1.252 -1.791 1.00 97.88 97 PRO A C 1
ATOM 745 O O . PRO A 1 97 ? 5.358 -1.421 -1.567 1.00 97.88 97 PRO A O 1
ATOM 748 N N . ALA A 1 98 ? 3.712 -0.184 -2.461 1.00 97.75 98 ALA A N 1
ATOM 749 C CA . ALA A 1 98 ? 4.540 0.924 -2.934 1.00 97.75 98 ALA A CA 1
ATOM 750 C C . ALA A 1 98 ? 5.425 1.526 -1.828 1.00 97.75 98 ALA A C 1
ATOM 752 O O . ALA A 1 98 ? 6.559 1.929 -2.099 1.00 97.75 98 ALA A O 1
ATOM 753 N N . TYR A 1 99 ? 4.972 1.503 -0.566 1.00 97.94 99 TYR A N 1
ATOM 754 C CA . TYR A 1 99 ? 5.789 1.951 0.566 1.00 97.94 99 TYR A CA 1
ATOM 755 C C . TYR A 1 99 ? 7.122 1.207 0.697 1.00 97.94 99 TYR A C 1
ATOM 757 O O . TYR A 1 99 ? 8.087 1.798 1.179 1.00 97.94 99 TYR A O 1
ATOM 765 N N . PHE A 1 100 ? 7.181 -0.053 0.259 1.00 97.94 100 PHE A N 1
ATOM 766 C CA . PHE A 1 100 ? 8.368 -0.901 0.347 1.00 97.94 100 PHE A CA 1
ATOM 767 C C . PHE A 1 100 ? 9.201 -0.879 -0.934 1.00 97.94 100 PHE A C 1
ATOM 769 O O . PHE A 1 100 ? 10.425 -0.938 -0.863 1.00 97.94 100 PHE A O 1
ATOM 776 N N . THR A 1 101 ? 8.573 -0.762 -2.107 1.00 96.88 101 THR A N 1
ATOM 777 C CA . THR A 1 101 ? 9.297 -0.773 -3.394 1.00 96.88 101 THR A CA 1
ATOM 778 C C . THR A 1 101 ? 9.983 0.548 -3.725 1.00 96.88 101 THR A C 1
ATOM 780 O O . THR A 1 101 ? 10.911 0.557 -4.528 1.00 96.88 101 THR A O 1
ATOM 783 N N . LYS A 1 102 ? 9.579 1.657 -3.095 1.00 95.06 102 LYS A N 1
ATOM 784 C CA . LYS A 1 102 ? 10.287 2.944 -3.209 1.00 95.06 102 LYS A CA 1
ATOM 785 C C . LYS A 1 102 ? 11.555 3.036 -2.355 1.00 95.06 102 LYS A C 1
ATOM 787 O O . LYS A 1 102 ? 12.302 4.006 -2.476 1.00 95.06 102 LYS A O 1
ATOM 792 N N . LEU A 1 103 ? 11.768 2.085 -1.443 1.00 95.94 103 LEU A N 1
ATOM 793 C CA . LEU A 1 103 ? 12.970 2.043 -0.615 1.00 95.94 103 LEU A CA 1
ATOM 794 C C . LEU A 1 103 ? 14.181 1.634 -1.457 1.00 95.94 103 LEU A C 1
ATOM 796 O O . LEU A 1 103 ? 14.053 0.999 -2.505 1.00 95.94 103 LEU A O 1
ATOM 800 N N . ALA A 1 104 ? 15.379 1.966 -0.974 1.00 92.88 104 ALA A N 1
ATOM 801 C CA . ALA A 1 104 ? 16.591 1.441 -1.584 1.00 92.88 104 ALA A CA 1
ATOM 802 C C . ALA A 1 104 ? 16.599 -0.101 -1.493 1.00 92.88 104 ALA A C 1
ATOM 804 O O . ALA A 1 104 ? 16.138 -0.657 -0.488 1.00 92.88 104 ALA A O 1
ATOM 805 N N . PRO A 1 105 ? 17.138 -0.814 -2.501 1.00 89.81 105 PRO A N 1
ATOM 806 C CA . PRO A 1 105 ? 17.263 -2.265 -2.435 1.00 89.81 105 PRO A CA 1
ATOM 807 C C . PRO A 1 105 ? 17.949 -2.711 -1.137 1.00 89.81 105 PRO A C 1
ATOM 809 O O . PRO A 1 105 ? 19.009 -2.198 -0.784 1.00 89.81 105 PRO A O 1
ATOM 812 N N . HIS A 1 106 ? 17.344 -3.677 -0.441 1.00 90.19 106 HIS A N 1
ATOM 813 C CA . HIS A 1 106 ? 17.810 -4.210 0.847 1.00 90.19 106 HIS A CA 1
ATOM 814 C C . HIS A 1 106 ? 17.797 -3.224 2.036 1.00 90.19 106 HIS A C 1
ATOM 816 O O . HIS A 1 106 ? 18.444 -3.498 3.048 1.00 90.19 106 HIS A O 1
ATOM 822 N N . ASP A 1 107 ? 17.040 -2.122 1.977 1.00 96.38 107 ASP A N 1
ATOM 823 C CA . ASP A 1 107 ? 16.816 -1.240 3.134 1.00 96.38 107 ASP A CA 1
ATOM 824 C C . ASP A 1 107 ? 15.873 -1.880 4.171 1.00 96.38 107 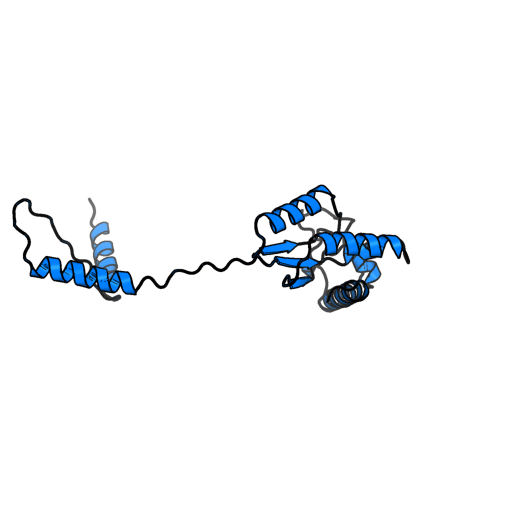ASP A C 1
ATOM 826 O O . ASP A 1 107 ? 14.686 -1.565 4.284 1.00 96.38 107 ASP A O 1
ATOM 830 N N . VAL A 1 108 ? 16.425 -2.813 4.948 1.00 96.19 108 VAL A N 1
ATOM 831 C CA . VAL A 1 108 ? 15.703 -3.532 6.006 1.00 96.19 108 VAL A CA 1
ATOM 832 C C . VAL A 1 108 ? 15.208 -2.573 7.091 1.00 96.19 108 VAL A C 1
ATOM 834 O O . VAL A 1 108 ? 14.096 -2.728 7.590 1.00 96.19 108 VAL A O 1
ATOM 837 N N . VAL A 1 109 ? 16.005 -1.561 7.446 1.00 97.81 109 VAL A N 1
ATOM 838 C CA . VAL A 1 109 ? 15.645 -0.593 8.495 1.00 97.81 109 VAL A CA 1
ATOM 839 C C . VAL A 1 109 ? 14.462 0.263 8.047 1.00 97.81 109 VAL A C 1
ATOM 841 O O . VAL A 1 109 ? 13.526 0.471 8.819 1.00 97.81 109 VAL A O 1
ATOM 844 N N . GLY A 1 110 ? 14.471 0.728 6.796 1.00 97.94 110 GLY A N 1
ATOM 845 C CA . GLY A 1 110 ? 13.353 1.447 6.198 1.00 97.94 110 GLY A CA 1
ATOM 846 C C . GLY A 1 110 ? 12.078 0.606 6.155 1.00 97.94 110 GLY A C 1
ATOM 847 O O . GLY A 1 110 ? 11.020 1.102 6.539 1.00 97.94 110 GLY A O 1
ATOM 848 N N . ALA A 1 111 ? 12.181 -0.668 5.766 1.00 97.56 111 ALA A N 1
ATOM 849 C CA . ALA A 1 111 ? 11.038 -1.577 5.695 1.00 97.56 111 ALA A CA 1
ATOM 850 C C . ALA A 1 111 ? 10.417 -1.859 7.076 1.00 97.56 111 ALA A C 1
ATOM 852 O O . ALA A 1 111 ? 9.194 -1.796 7.230 1.00 97.56 111 ALA A O 1
ATOM 853 N N . VAL A 1 112 ? 11.249 -2.082 8.102 1.00 98.00 112 VAL A N 1
ATOM 854 C CA . VAL A 1 112 ? 10.787 -2.213 9.495 1.00 98.00 112 VAL A CA 1
ATOM 855 C C . VAL A 1 112 ? 10.082 -0.936 9.941 1.00 98.00 112 VAL A C 1
ATOM 857 O O . VAL A 1 112 ? 8.951 -1.003 10.410 1.00 98.00 112 VAL A O 1
ATOM 860 N N . ARG A 1 113 ? 10.684 0.237 9.703 1.00 98.19 113 ARG A N 1
ATOM 861 C CA . ARG A 1 113 ? 10.082 1.524 10.079 1.00 98.19 113 ARG A CA 1
ATOM 862 C C . ARG A 1 113 ? 8.717 1.743 9.423 1.00 98.19 113 ARG A C 1
ATOM 864 O O . ARG A 1 113 ? 7.787 2.153 10.107 1.00 98.19 113 ARG A O 1
ATOM 871 N N . VAL A 1 114 ? 8.588 1.469 8.124 1.00 98.31 114 VAL A N 1
ATOM 872 C CA . VAL A 1 114 ? 7.300 1.547 7.410 1.00 98.31 114 VAL A CA 1
ATOM 873 C C . VAL A 1 114 ? 6.279 0.617 8.059 1.00 98.31 114 VAL A C 1
ATOM 875 O O . VAL A 1 114 ? 5.158 1.035 8.345 1.00 98.31 114 VAL A O 1
ATOM 878 N N . SER A 1 115 ? 6.671 -0.628 8.330 1.00 98.12 115 SER A N 1
ATOM 879 C CA . SER A 1 115 ? 5.767 -1.617 8.914 1.00 98.12 115 SER A CA 1
ATOM 880 C C . SER A 1 115 ? 5.317 -1.217 10.320 1.00 98.12 115 SER A C 1
ATOM 882 O O . SER A 1 115 ? 4.138 -1.337 10.639 1.00 98.12 115 SER A O 1
ATOM 884 N N . ASP A 1 116 ? 6.222 -0.686 11.143 1.00 98.19 116 ASP A N 1
ATOM 885 C CA . ASP A 1 116 ? 5.914 -0.197 12.490 1.00 98.19 116 ASP A CA 1
ATOM 886 C C . ASP A 1 116 ? 4.973 1.012 12.453 1.00 98.19 116 ASP A C 1
ATOM 888 O O . ASP A 1 116 ? 4.037 1.098 13.249 1.00 98.19 116 ASP A O 1
ATOM 892 N N . GLN A 1 117 ? 5.166 1.930 11.500 1.00 98.31 117 GLN A N 1
ATOM 893 C CA . GLN A 1 117 ? 4.261 3.063 11.306 1.00 98.31 117 GLN A CA 1
ATOM 894 C C . GLN A 1 117 ? 2.850 2.603 10.927 1.00 98.31 117 GLN A C 1
ATOM 896 O O . GLN A 1 117 ? 1.888 3.100 11.514 1.00 98.31 117 GLN A O 1
ATOM 901 N N . ILE A 1 118 ? 2.722 1.639 10.010 1.00 98.12 118 ILE A N 1
ATOM 902 C CA . ILE A 1 118 ? 1.424 1.054 9.643 1.00 98.12 118 ILE A CA 1
ATOM 903 C C . ILE A 1 118 ? 0.796 0.368 10.862 1.00 98.12 118 ILE A C 1
ATOM 905 O O . ILE A 1 118 ? -0.323 0.695 11.245 1.00 98.12 118 ILE A O 1
ATOM 909 N N . ARG A 1 119 ? 1.533 -0.515 11.548 1.00 97.69 119 ARG A N 1
ATOM 910 C CA . ARG A 1 119 ? 1.037 -1.231 12.738 1.00 97.69 119 ARG A CA 1
ATOM 911 C C . ARG A 1 119 ? 0.628 -0.310 13.879 1.00 97.69 119 ARG A C 1
ATOM 913 O O . ARG A 1 119 ? -0.254 -0.672 14.645 1.00 97.69 119 ARG A O 1
ATOM 920 N N . SER A 1 120 ? 1.217 0.882 13.983 1.00 96.94 120 SER A N 1
ATOM 921 C CA . SER A 1 120 ? 0.887 1.843 15.042 1.00 96.94 120 SER A CA 1
ATOM 922 C C . SER A 1 120 ? -0.566 2.338 15.029 1.00 96.94 120 SER A C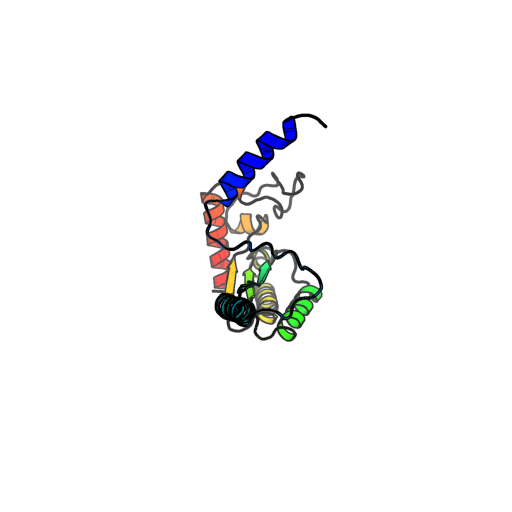 1
ATOM 924 O O . SER A 1 120 ? -0.982 2.983 15.993 1.00 96.94 120 SER A O 1
ATOM 926 N N . VAL A 1 121 ? -1.320 2.085 13.950 1.00 96.62 121 VAL A N 1
ATOM 927 C CA . VAL A 1 121 ? -2.731 2.487 13.823 1.00 96.62 121 VAL A CA 1
ATOM 928 C C . VAL A 1 121 ? -3.701 1.309 13.676 1.00 96.62 121 VAL A C 1
ATOM 930 O O . VAL A 1 121 ? -4.910 1.528 13.747 1.00 96.62 121 VAL A O 1
ATOM 933 N N . LEU A 1 122 ? -3.189 0.086 13.500 1.00 97.00 122 LEU A N 1
ATOM 934 C CA . LEU A 1 122 ? -4.001 -1.132 13.418 1.00 97.00 122 LEU A CA 1
ATOM 935 C C . LEU A 1 122 ? -4.458 -1.568 14.816 1.00 97.00 122 LEU A C 1
ATOM 937 O O . LEU A 1 122 ? -3.749 -1.362 15.805 1.00 97.00 122 LEU A O 1
ATOM 941 N N . ARG A 1 123 ? -5.624 -2.210 14.902 1.00 96.38 123 ARG A N 1
ATOM 942 C CA . ARG A 1 123 ? -6.109 -2.892 16.109 1.00 96.38 123 ARG A CA 1
ATOM 943 C C . ARG A 1 123 ? -6.617 -4.292 15.786 1.00 96.38 123 ARG A C 1
ATOM 945 O O . ARG A 1 123 ? -6.914 -4.619 14.641 1.00 96.38 123 ARG A O 1
ATOM 952 N N . ASP A 1 124 ? -6.753 -5.101 16.831 1.00 94.38 124 ASP A N 1
ATOM 953 C CA . ASP A 1 124 ? -7.369 -6.420 16.732 1.00 94.38 124 ASP A CA 1
ATOM 954 C C . ASP A 1 124 ? -8.781 -6.314 16.134 1.00 94.38 124 ASP A C 1
ATOM 956 O O . ASP A 1 124 ? -9.598 -5.505 16.576 1.00 94.38 124 ASP A O 1
ATOM 960 N N . GLY A 1 125 ? -9.065 -7.152 15.136 1.00 94.44 125 GLY A N 1
ATOM 961 C CA . GLY A 1 125 ? -10.343 -7.164 14.420 1.00 94.44 125 GLY A CA 1
ATOM 962 C C . GLY A 1 125 ? -10.415 -6.231 13.210 1.00 94.44 125 GLY A C 1
ATOM 963 O O . GLY A 1 125 ? -11.419 -6.274 12.503 1.00 94.44 125 GLY A O 1
ATOM 964 N N . ASP A 1 126 ? -9.381 -5.426 12.949 1.00 97.25 126 ASP A N 1
ATOM 965 C CA . ASP A 1 126 ? -9.258 -4.729 11.669 1.00 97.25 126 ASP A CA 1
ATOM 966 C C . ASP A 1 126 ? -8.961 -5.727 10.538 1.00 97.25 126 ASP A C 1
ATOM 968 O O . ASP A 1 126 ? -8.281 -6.737 10.729 1.00 97.25 126 ASP A O 1
ATOM 972 N N . GLU A 1 127 ? -9.476 -5.429 9.349 1.00 97.38 127 GLU A N 1
ATOM 973 C CA . GLU A 1 127 ? -9.239 -6.209 8.136 1.00 97.38 127 GLU A CA 1
ATOM 974 C C . GLU A 1 127 ? -8.132 -5.565 7.302 1.00 97.38 127 GLU A C 1
ATOM 976 O O . GLU A 1 127 ? -8.006 -4.339 7.251 1.00 97.38 127 GLU A O 1
ATOM 981 N N . ILE A 1 128 ? -7.350 -6.386 6.604 1.00 97.56 128 ILE A N 1
ATOM 982 C CA . ILE A 1 128 ? -6.323 -5.923 5.673 1.00 97.56 128 ILE A CA 1
ATOM 983 C C . ILE A 1 128 ? -6.746 -6.292 4.253 1.00 97.56 128 ILE A C 1
ATOM 985 O O . ILE A 1 128 ? -7.066 -7.436 3.943 1.00 97.56 128 ILE A O 1
ATOM 989 N N . GLY A 1 129 ? -6.754 -5.288 3.384 1.00 97.50 129 GLY A N 1
ATOM 990 C CA . GLY A 1 129 ? -6.966 -5.421 1.952 1.00 97.50 129 GLY A CA 1
ATOM 991 C C . GLY A 1 129 ? -5.774 -4.886 1.166 1.00 97.50 129 GLY A C 1
ATOM 992 O O . GLY A 1 129 ? -4.820 -4.342 1.722 1.00 97.50 129 GLY A O 1
ATOM 993 N N . LEU A 1 130 ? -5.850 -5.009 -0.155 1.00 98.00 130 LEU A N 1
ATOM 994 C CA . LEU A 1 130 ? -4.834 -4.506 -1.072 1.00 98.00 130 LEU A CA 1
ATOM 995 C C . LEU A 1 130 ? -5.328 -3.229 -1.771 1.00 98.00 130 LEU A C 1
ATOM 997 O O . LEU A 1 130 ? -6.349 -3.265 -2.455 1.00 98.00 130 LEU A O 1
ATOM 1001 N N . HIS A 1 131 ? -4.563 -2.142 -1.658 1.00 98.12 131 HIS A N 1
ATOM 1002 C CA . HIS A 1 131 ? -4.689 -0.931 -2.481 1.00 98.12 131 HIS A CA 1
ATOM 1003 C C . HIS A 1 131 ? -3.488 -0.834 -3.416 1.00 98.12 131 HIS A C 1
ATOM 1005 O O . HIS A 1 131 ? -2.358 -1.025 -2.976 1.00 98.12 131 HIS A O 1
ATOM 1011 N N . VAL A 1 132 ? -3.681 -0.550 -4.704 1.00 97.25 132 VAL A N 1
ATOM 1012 C CA . VAL A 1 132 ? -2.564 -0.493 -5.663 1.00 97.25 132 VAL A CA 1
ATOM 1013 C C . VAL A 1 132 ? -2.709 0.687 -6.600 1.00 97.25 132 VAL A C 1
ATOM 1015 O O . VAL A 1 132 ? -3.683 0.788 -7.344 1.00 97.25 132 VAL A O 1
ATOM 1018 N N . HIS A 1 133 ? -1.657 1.498 -6.638 1.00 97.56 133 HIS A N 1
ATOM 1019 C CA . HIS A 1 133 ? -1.389 2.444 -7.713 1.00 97.56 133 HIS A CA 1
ATOM 1020 C C . HIS A 1 133 ? -0.371 1.861 -8.692 1.00 97.56 133 HIS A C 1
ATOM 1022 O O . HIS A 1 133 ? 0.445 1.010 -8.336 1.00 97.56 133 HIS A O 1
ATOM 1028 N N . ALA A 1 134 ? -0.386 2.343 -9.933 1.00 97.12 134 ALA A N 1
ATOM 1029 C CA . ALA A 1 134 ? 0.561 1.938 -10.967 1.00 97.12 134 ALA A CA 1
ATOM 1030 C C . ALA A 1 134 ? 1.916 2.670 -10.844 1.00 97.12 134 ALA A C 1
ATOM 1032 O O . ALA A 1 134 ? 2.527 3.021 -11.851 1.00 97.12 134 ALA A O 1
ATOM 1033 N N . ASP A 1 135 ? 2.393 2.901 -9.614 1.00 97.75 135 ASP A N 1
ATOM 1034 C CA . ASP A 1 135 ? 3.654 3.599 -9.355 1.00 97.75 135 ASP A CA 1
ATOM 1035 C C . ASP A 1 135 ? 4.821 2.892 -10.058 1.00 97.75 135 ASP A C 1
ATOM 1037 O O . ASP A 1 135 ? 5.028 1.684 -9.902 1.00 97.75 135 ASP A O 1
ATOM 1041 N N . ASN A 1 136 ? 5.642 3.642 -10.794 1.00 97.50 136 ASN A N 1
ATOM 1042 C CA . ASN A 1 136 ? 6.688 3.074 -11.647 1.00 97.50 136 ASN A CA 1
ATOM 1043 C C . ASN A 1 136 ? 7.646 2.146 -10.887 1.00 97.50 136 ASN A C 1
ATOM 1045 O O . ASN A 1 136 ? 8.033 1.103 -11.407 1.00 97.50 136 ASN A O 1
ATOM 1049 N N . HIS A 1 137 ? 8.024 2.494 -9.653 1.00 96.69 137 HIS A N 1
ATOM 1050 C CA . HIS A 1 137 ? 8.909 1.655 -8.838 1.00 96.69 137 HIS A CA 1
ATOM 1051 C C . HIS A 1 137 ? 8.259 0.317 -8.444 1.00 96.69 137 HIS A C 1
ATOM 1053 O O . HIS A 1 137 ? 8.954 -0.697 -8.373 1.00 96.69 137 HIS A O 1
ATOM 1059 N N . LEU A 1 138 ? 6.937 0.282 -8.244 1.00 98.12 138 LEU A N 1
ATOM 1060 C CA . LEU A 1 138 ? 6.193 -0.955 -8.021 1.00 98.12 138 LEU A CA 1
ATOM 1061 C C . LEU A 1 138 ? 6.104 -1.772 -9.314 1.00 98.12 138 LEU A C 1
ATOM 1063 O O . LEU A 1 138 ? 6.358 -2.974 -9.284 1.00 98.12 138 LEU A O 1
ATOM 1067 N N . LEU A 1 139 ? 5.806 -1.127 -10.446 1.00 98.25 139 LEU A N 1
ATOM 1068 C CA . LEU A 1 139 ? 5.728 -1.795 -11.749 1.00 98.25 139 LEU A CA 1
ATOM 1069 C C . LEU A 1 139 ? 7.061 -2.437 -12.142 1.00 98.25 139 LEU A C 1
ATOM 1071 O O . LEU A 1 139 ? 7.090 -3.618 -12.485 1.00 98.25 139 LEU A O 1
ATOM 1075 N N . TYR A 1 140 ? 8.173 -1.708 -12.000 1.00 97.44 140 TYR A N 1
ATOM 1076 C CA . TYR A 1 140 ? 9.509 -2.255 -12.241 1.00 97.44 140 TYR A CA 1
ATOM 1077 C C . TYR A 1 140 ? 9.794 -3.469 -11.355 1.00 97.44 140 TYR A C 1
ATOM 1079 O O . TYR A 1 140 ? 10.292 -4.481 -11.848 1.00 97.44 140 TYR A O 1
ATOM 1087 N N . ALA A 1 141 ? 9.447 -3.401 -10.066 1.00 97.12 141 ALA A N 1
ATOM 1088 C CA . ALA A 1 141 ? 9.635 -4.515 -9.141 1.00 97.12 141 ALA A CA 1
ATOM 1089 C C . ALA A 1 141 ? 8.750 -5.729 -9.491 1.00 97.12 141 ALA A C 1
ATOM 1091 O O . ALA A 1 141 ? 9.178 -6.873 -9.333 1.00 97.12 141 ALA A O 1
ATOM 1092 N N . ALA A 1 142 ? 7.551 -5.488 -10.028 1.00 98.06 142 ALA A N 1
ATOM 1093 C CA . ALA A 1 142 ? 6.637 -6.513 -10.524 1.00 98.06 142 ALA A CA 1
ATOM 1094 C C . ALA A 1 142 ? 6.994 -7.044 -11.929 1.00 98.06 142 ALA A C 1
ATOM 1096 O O . ALA A 1 142 ? 6.331 -7.961 -12.413 1.00 98.06 142 ALA A O 1
ATOM 1097 N N . GLY A 1 143 ? 8.025 -6.499 -12.585 1.00 98.19 143 GLY A N 1
ATOM 1098 C CA . GLY A 1 143 ? 8.424 -6.888 -13.941 1.00 98.19 143 GLY A CA 1
ATOM 1099 C C . GLY A 1 143 ? 7.493 -6.372 -15.044 1.00 98.19 143 GLY A C 1
ATOM 1100 O O . GLY A 1 143 ? 7.473 -6.940 -16.133 1.00 98.19 143 GLY A O 1
ATOM 1101 N N . VAL A 1 144 ? 6.726 -5.312 -14.777 1.00 98.56 144 VAL A N 1
ATOM 1102 C CA . VAL A 1 144 ? 5.800 -4.679 -15.725 1.00 98.56 144 VAL A CA 1
ATOM 1103 C C . VAL A 1 144 ? 6.385 -3.356 -16.216 1.00 98.56 144 VAL A C 1
ATOM 1105 O O . VAL A 1 144 ? 6.934 -2.572 -15.443 1.00 98.56 144 VAL A O 1
ATOM 1108 N N . ALA A 1 145 ? 6.276 -3.101 -17.521 1.00 98.31 145 ALA A N 1
ATOM 1109 C CA . ALA A 1 145 ? 6.747 -1.858 -18.117 1.00 98.31 145 ALA A CA 1
ATOM 1110 C C . ALA A 1 145 ? 5.854 -0.678 -17.683 1.00 98.31 145 ALA A C 1
ATOM 1112 O O . ALA A 1 145 ? 4.631 -0.764 -17.841 1.00 98.31 145 ALA A O 1
ATOM 1113 N N . PRO A 1 146 ? 6.422 0.430 -17.175 1.00 97.75 146 PRO A N 1
ATOM 1114 C CA . PRO A 1 146 ? 5.616 1.572 -16.779 1.00 97.75 146 PRO A CA 1
ATOM 1115 C C . PRO A 1 146 ? 4.987 2.325 -17.943 1.00 97.75 146 PRO A C 1
ATOM 1117 O O . PRO A 1 146 ? 5.422 2.233 -19.092 1.00 97.75 146 PRO A O 1
ATOM 1120 N N . ARG A 1 147 ? 3.960 3.104 -17.609 1.00 97.50 147 ARG A N 1
ATOM 1121 C CA . ARG A 1 147 ? 3.223 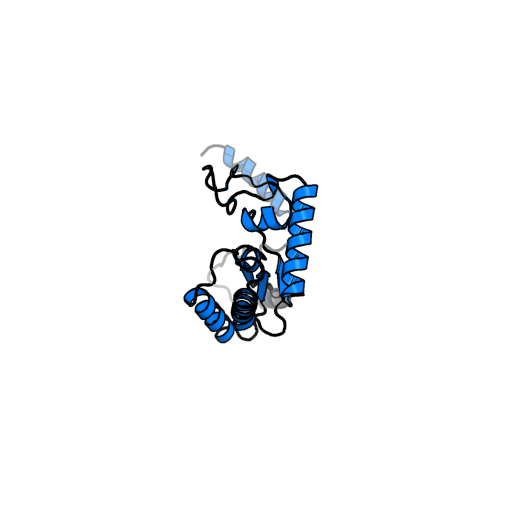3.974 -18.526 1.00 97.50 147 ARG A CA 1
ATOM 1122 C C . ARG A 1 147 ? 2.999 5.306 -17.832 1.00 97.50 147 ARG A C 1
ATOM 1124 O O . ARG A 1 147 ? 2.895 5.343 -16.613 1.00 97.50 147 ARG A O 1
ATOM 1131 N N . ASP A 1 148 ? 2.907 6.371 -18.612 1.00 96.75 148 ASP A N 1
ATOM 1132 C CA . ASP A 1 148 ? 2.613 7.721 -18.123 1.00 96.75 148 ASP A CA 1
ATOM 1133 C C . ASP A 1 148 ? 1.211 8.205 -18.534 1.00 96.75 148 ASP A C 1
ATOM 1135 O O . ASP A 1 148 ? 0.807 9.320 -18.205 1.00 96.75 148 ASP A O 1
ATOM 1139 N N . SER A 1 149 ? 0.467 7.382 -19.279 1.00 96.56 149 SER A N 1
ATOM 1140 C CA . SER A 1 149 ? -0.839 7.715 -19.839 1.00 96.56 149 SER A CA 1
ATOM 1141 C C . SER A 1 149 ? -1.661 6.454 -20.196 1.00 96.56 149 SER A C 1
ATOM 1143 O O . SER A 1 149 ? -1.081 5.392 -20.446 1.00 96.56 149 SER A O 1
ATOM 1145 N N . PRO A 1 150 ? -3.010 6.541 -20.244 1.00 96.12 150 PRO A N 1
ATOM 1146 C CA . PRO A 1 150 ? -3.822 7.673 -19.785 1.00 96.12 150 PRO A CA 1
ATOM 1147 C C . PRO A 1 150 ? -3.686 7.870 -18.270 1.00 96.12 150 PRO A C 1
ATOM 1149 O O . PRO A 1 150 ? -3.315 6.948 -17.559 1.00 96.12 150 PRO A O 1
ATOM 1152 N N . SER A 1 151 ? -3.992 9.063 -17.776 1.00 95.50 151 SER A N 1
ATOM 1153 C CA . SER A 1 151 ? -3.974 9.392 -16.349 1.00 95.50 151 SER A CA 1
ATOM 1154 C C . SER A 1 151 ? -5.301 10.019 -15.927 1.00 95.50 151 SER A C 1
ATOM 1156 O O . SER A 1 151 ? -6.041 10.554 -16.762 1.00 95.50 151 SER A O 1
ATOM 1158 N N . TRP A 1 152 ? -5.598 9.994 -14.628 1.00 91.81 152 TRP A N 1
ATOM 1159 C CA . TRP A 1 152 ? -6.827 10.580 -14.079 1.00 91.81 152 TRP A CA 1
ATOM 1160 C C . TRP A 1 152 ? -6.958 12.089 -14.309 1.00 91.81 152 TRP A C 1
ATOM 1162 O O . TRP A 1 152 ? -8.071 12.595 -14.414 1.00 91.81 152 TRP A O 1
ATOM 1172 N N . ASN A 1 153 ? -5.840 12.812 -14.406 1.00 89.62 153 ASN A N 1
ATOM 1173 C CA . ASN A 1 153 ? -5.831 14.256 -14.659 1.00 89.62 153 ASN A CA 1
ATOM 1174 C C . ASN A 1 153 ? -5.698 14.611 -16.153 1.00 89.62 153 ASN A C 1
ATOM 1176 O O . ASN A 1 153 ? -5.605 15.791 -16.487 1.00 89.62 153 ASN A O 1
ATOM 1180 N N . HIS A 1 154 ? -5.685 13.611 -17.042 1.00 92.38 154 HIS A N 1
ATOM 1181 C CA . HIS A 1 154 ? -5.504 13.763 -18.489 1.00 92.38 154 HIS A CA 1
ATOM 1182 C C . HIS A 1 154 ? -4.180 14.428 -18.914 1.00 92.38 154 HIS A C 1
ATOM 1184 O O . HIS A 1 154 ? -4.065 14.913 -20.041 1.00 92.38 154 HIS A O 1
ATOM 1190 N N . LEU A 1 155 ? -3.171 14.432 -18.040 1.00 93.81 155 LEU A N 1
ATOM 1191 C CA . LEU A 1 155 ? -1.810 14.896 -18.313 1.00 93.81 155 LEU A CA 1
ATOM 1192 C C . LEU A 1 155 ? -0.815 13.743 -18.129 1.00 93.81 155 LEU A C 1
ATOM 1194 O O . LEU A 1 155 ? -1.034 12.914 -17.250 1.00 93.81 155 LEU A O 1
ATOM 1198 N N . PRO A 1 156 ? 0.292 13.678 -18.890 1.00 95.62 156 PRO A N 1
ATOM 1199 C CA . PRO A 1 156 ? 1.313 12.662 -18.657 1.00 95.62 156 PRO A CA 1
ATOM 1200 C C . PRO A 1 156 ? 1.773 12.650 -17.195 1.00 95.62 156 PRO A C 1
ATOM 1202 O O . PRO A 1 156 ? 2.150 13.692 -16.653 1.00 95.62 156 PRO A O 1
ATOM 1205 N N . ASP A 1 157 ? 1.743 11.477 -16.570 1.00 96.06 157 ASP A N 1
ATOM 1206 C CA . ASP A 1 157 ? 2.201 11.265 -15.203 1.00 96.06 157 ASP A CA 1
ATOM 1207 C C . ASP A 1 157 ? 3.471 10.406 -15.203 1.00 96.06 157 ASP A C 1
ATOM 1209 O O . ASP A 1 157 ? 3.395 9.177 -15.255 1.00 96.06 157 ASP A O 1
ATOM 1213 N N . PRO A 1 158 ? 4.660 11.023 -15.106 1.00 95.44 158 PRO A N 1
ATOM 1214 C CA . PRO A 1 158 ? 5.920 10.294 -15.150 1.00 95.44 158 PRO A CA 1
ATOM 1215 C C . PRO A 1 158 ? 6.161 9.419 -13.913 1.00 95.44 158 PRO A C 1
ATOM 1217 O O . PRO A 1 158 ? 7.151 8.692 -13.887 1.00 95.44 158 PRO A O 1
ATOM 1220 N N . THR A 1 159 ? 5.314 9.493 -12.882 1.00 95.75 159 THR A N 1
ATOM 1221 C CA . THR A 1 159 ? 5.400 8.630 -11.696 1.00 95.75 159 THR A CA 1
ATOM 1222 C C . THR A 1 159 ? 4.583 7.348 -11.840 1.00 95.75 159 THR A C 1
ATOM 1224 O O . THR A 1 159 ? 4.873 6.379 -11.140 1.00 95.75 159 THR A O 1
ATOM 1227 N N . GLY A 1 160 ? 3.595 7.338 -12.742 1.00 96.50 160 GLY A N 1
ATOM 1228 C CA . GLY A 1 160 ? 2.620 6.257 -12.905 1.00 96.50 160 GLY A CA 1
ATOM 1229 C C . GLY 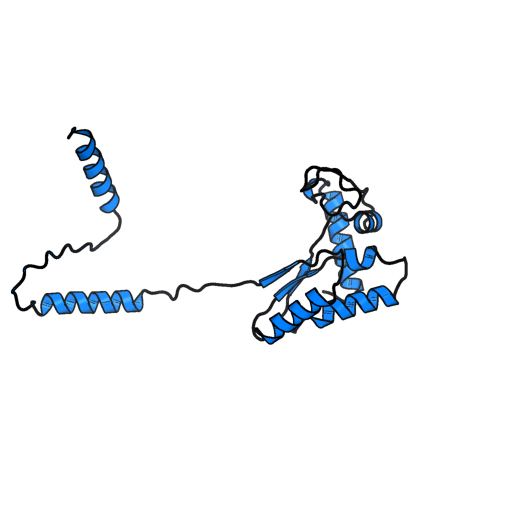A 1 160 ? 1.490 6.261 -11.866 1.00 96.50 160 GLY A C 1
ATOM 1230 O O . GLY A 1 160 ? 0.503 5.550 -12.041 1.00 96.50 160 GLY A O 1
ATOM 1231 N N . HIS A 1 161 ? 1.573 7.084 -10.816 1.00 95.88 161 HIS A N 1
ATOM 1232 C CA . HIS A 1 161 ? 0.653 7.064 -9.675 1.00 95.88 161 HIS A CA 1
ATOM 1233 C C . HIS A 1 161 ? -0.823 7.247 -10.065 1.00 95.88 161 HIS A C 1
ATOM 1235 O O . HIS A 1 161 ? -1.719 6.596 -9.523 1.00 95.88 161 HIS A O 1
ATOM 1241 N N . SER A 1 162 ? -1.086 8.128 -11.033 1.00 96.25 162 SER A N 1
ATOM 1242 C CA . SER A 1 162 ? -2.426 8.436 -11.537 1.00 96.25 162 SER A CA 1
ATOM 1243 C C . SER A 1 162 ? -2.807 7.671 -12.808 1.00 96.25 162 SER A C 1
ATOM 1245 O O . SER A 1 162 ? -3.877 7.921 -13.369 1.00 96.25 162 SER A O 1
ATOM 1247 N N . VAL A 1 163 ? -1.966 6.743 -13.275 1.00 97.81 163 VAL A N 1
ATOM 1248 C CA . VAL A 1 163 ? -2.294 5.864 -14.401 1.00 97.81 163 VAL A CA 1
ATOM 1249 C C . VAL A 1 163 ? -3.207 4.742 -13.894 1.00 97.81 163 VAL A C 1
ATOM 1251 O O . VAL A 1 163 ? -2.839 4.023 -12.963 1.00 97.81 163 VAL A O 1
ATOM 1254 N N . PRO A 1 164 ? -4.412 4.560 -14.465 1.00 97.00 164 PRO A N 1
ATOM 1255 C CA . PRO A 1 164 ? -5.334 3.546 -13.986 1.00 97.00 164 PRO A CA 1
ATOM 1256 C C . PRO A 1 164 ? -4.829 2.150 -14.355 1.00 97.00 164 PRO A C 1
ATOM 1258 O O . PRO A 1 164 ? -4.322 1.929 -15.456 1.00 97.00 164 PRO A O 1
ATOM 1261 N N . LEU A 1 165 ? -5.058 1.165 -13.481 1.00 97.25 165 LEU A N 1
ATOM 1262 C CA . LEU A 1 165 ? -4.703 -0.234 -13.758 1.00 97.25 165 LEU A CA 1
ATOM 1263 C C . LEU A 1 165 ? -5.383 -0.783 -15.024 1.00 97.25 165 LEU A C 1
ATOM 1265 O O . LEU A 1 165 ? -4.830 -1.658 -15.679 1.00 97.25 165 LEU A O 1
ATOM 1269 N N . SER A 1 166 ? -6.530 -0.224 -15.426 1.00 96.88 166 SER A N 1
ATOM 1270 C CA . SER A 1 166 ? -7.210 -0.560 -16.685 1.00 96.88 166 SER A CA 1
ATOM 1271 C C . SER A 1 166 ? -6.433 -0.161 -17.941 1.00 96.88 166 SER A C 1
ATOM 1273 O O . SER A 1 166 ? -6.823 -0.542 -19.041 1.00 96.88 166 SER A O 1
ATOM 1275 N N . ALA A 1 167 ? -5.366 0.635 -17.809 1.00 97.75 167 ALA A N 1
ATOM 1276 C CA . ALA A 1 167 ? -4.443 0.864 -18.907 1.00 97.75 167 ALA A CA 1
ATOM 1277 C C . ALA A 1 167 ? -3.687 -0.428 -19.246 1.00 97.75 167 ALA A C 1
ATOM 1279 O O . ALA A 1 167 ? -3.375 -0.651 -20.410 1.00 97.75 167 ALA A O 1
ATOM 1280 N N . PHE A 1 168 ? -3.410 -1.284 -18.263 1.00 98.31 168 PHE A N 1
ATOM 1281 C CA . PHE A 1 168 ? -2.604 -2.492 -18.402 1.00 98.31 168 PHE A CA 1
ATOM 1282 C C . PHE A 1 168 ? -3.454 -3.706 -18.804 1.00 98.31 168 PHE A C 1
ATOM 1284 O O . PHE A 1 168 ? -4.666 -3.745 -18.602 1.00 98.31 168 PHE A O 1
ATOM 1291 N N . SER A 1 169 ? -2.810 -4.705 -19.404 1.00 98.50 169 SER A N 1
ATOM 1292 C CA . SER A 1 169 ? -3.432 -5.990 -19.719 1.00 98.50 169 SER A CA 1
ATOM 1293 C C . SER A 1 169 ? -3.734 -6.790 -18.451 1.00 98.50 169 SER A C 1
ATOM 1295 O O . SER A 1 169 ? -3.156 -6.557 -17.389 1.00 98.50 169 SER A O 1
ATOM 1297 N N . GLU A 1 170 ? -4.614 -7.784 -18.566 1.00 98.50 170 GLU A N 1
ATOM 1298 C CA . GLU A 1 170 ? -4.948 -8.668 -17.447 1.00 98.50 170 GLU A CA 1
ATOM 1299 C C . GLU A 1 170 ? -3.708 -9.376 -16.871 1.00 98.50 170 GLU A C 1
ATOM 1301 O O . GLU A 1 170 ? -3.556 -9.435 -15.653 1.00 98.50 170 GLU A O 1
ATOM 1306 N N . ASP A 1 171 ? -2.791 -9.856 -17.717 1.00 98.69 171 ASP A N 1
ATOM 1307 C CA . ASP A 1 171 ? -1.569 -10.544 -17.277 1.00 98.69 171 ASP A CA 1
ATOM 1308 C C . ASP A 1 171 ? -0.614 -9.611 -16.516 1.00 98.69 171 ASP A C 1
ATOM 1310 O O . ASP A 1 171 ? -0.012 -10.002 -15.508 1.00 98.69 171 ASP A O 1
ATOM 1314 N N . GLU A 1 172 ? -0.506 -8.355 -16.955 1.00 98.69 172 GLU A N 1
ATOM 1315 C CA . GLU A 1 172 ? 0.254 -7.320 -16.249 1.00 98.69 172 GLU A CA 1
ATOM 1316 C C . GLU A 1 172 ? -0.389 -7.023 -14.887 1.00 98.69 172 GLU A C 1
ATOM 1318 O O . GLU A 1 172 ? 0.302 -7.048 -13.869 1.00 98.69 172 GLU A O 1
ATOM 1323 N N . VAL A 1 173 ? -1.714 -6.834 -14.831 1.00 98.69 173 VAL A N 1
ATOM 1324 C CA . VAL A 1 173 ? -2.439 -6.599 -13.569 1.00 98.69 173 VAL A CA 1
ATOM 1325 C C . VAL A 1 173 ? -2.292 -7.785 -12.616 1.00 98.69 173 VAL A C 1
ATOM 1327 O O . VAL A 1 173 ? -2.013 -7.589 -11.434 1.00 98.69 173 VAL A O 1
ATOM 1330 N N . ARG A 1 174 ? -2.395 -9.025 -13.108 1.00 98.56 174 ARG A N 1
ATOM 1331 C CA . ARG A 1 174 ? -2.153 -10.234 -12.302 1.00 98.56 174 ARG A CA 1
ATOM 1332 C C . ARG A 1 174 ? -0.733 -10.267 -11.746 1.00 98.56 174 ARG A C 1
ATOM 1334 O O . ARG A 1 174 ? -0.552 -10.625 -10.583 1.00 98.56 174 ARG A O 1
ATOM 1341 N N . SER A 1 175 ? 0.258 -9.868 -12.541 1.00 98.62 175 SER A N 1
ATOM 1342 C CA . SER A 1 175 ? 1.658 -9.799 -12.107 1.00 98.62 175 SER A CA 1
ATOM 1343 C C . SER A 1 175 ? 1.857 -8.753 -11.008 1.00 98.62 175 SER A C 1
ATOM 1345 O O . SER A 1 175 ? 2.475 -9.057 -9.984 1.00 98.62 175 SER A O 1
ATOM 1347 N N . ILE A 1 176 ? 1.259 -7.568 -11.170 1.00 98.62 176 ILE A N 1
ATOM 1348 C CA . ILE A 1 176 ? 1.277 -6.484 -10.178 1.00 98.62 176 ILE A CA 1
ATOM 1349 C C . ILE A 1 176 ? 0.624 -6.945 -8.875 1.00 98.62 176 ILE A C 1
ATOM 1351 O O . ILE A 1 176 ? 1.250 -6.854 -7.820 1.00 98.62 176 ILE A O 1
ATOM 1355 N N . VAL A 1 177 ? -0.597 -7.486 -8.927 1.00 98.50 177 VAL A N 1
ATOM 1356 C CA . VAL A 1 177 ? -1.338 -7.952 -7.741 1.00 98.50 177 VAL A CA 1
ATOM 1357 C C . VAL A 1 177 ? -0.582 -9.073 -7.030 1.00 98.50 177 VAL A C 1
ATOM 1359 O O . VAL A 1 177 ? -0.372 -9.007 -5.821 1.00 98.50 177 VAL A O 1
ATOM 1362 N N . ALA A 1 178 ? -0.095 -10.076 -7.764 1.00 98.44 178 ALA A N 1
ATOM 1363 C CA . ALA A 1 178 ? 0.629 -11.191 -7.162 1.00 98.44 178 ALA A CA 1
ATOM 1364 C C . ALA A 1 178 ? 1.941 -10.742 -6.499 1.00 98.44 178 ALA A C 1
ATOM 1366 O O . ALA A 1 178 ? 2.290 -11.242 -5.428 1.00 98.44 178 ALA A O 1
ATOM 1367 N N . PHE A 1 179 ? 2.680 -9.817 -7.120 1.00 98.56 179 PHE A N 1
ATOM 1368 C CA . PHE A 1 179 ? 3.863 -9.212 -6.507 1.00 98.56 179 PHE A CA 1
ATOM 1369 C C . PHE A 1 179 ? 3.490 -8.435 -5.241 1.00 98.56 179 PHE A C 1
ATOM 1371 O O . PHE A 1 179 ? 4.081 -8.665 -4.190 1.00 98.56 179 PHE A O 1
ATOM 1378 N N . SER A 1 180 ? 2.459 -7.599 -5.333 1.00 98.44 180 SER A N 1
ATOM 1379 C CA . SER A 1 180 ? 1.955 -6.756 -4.249 1.00 98.44 180 SER A CA 1
ATOM 1380 C C . SER A 1 180 ? 1.595 -7.556 -3.000 1.00 98.44 180 SER A C 1
ATOM 1382 O O . SER A 1 180 ? 2.105 -7.270 -1.917 1.00 98.44 180 SER A O 1
ATOM 1384 N N . CYS A 1 181 ? 0.793 -8.614 -3.156 1.00 98.25 181 CYS A N 1
ATOM 1385 C CA . CYS A 1 181 ? 0.432 -9.506 -2.056 1.00 98.25 181 CYS A CA 1
ATOM 1386 C C . CYS A 1 181 ? 1.670 -10.160 -1.430 1.00 98.25 181 CYS A C 1
ATOM 1388 O O . CYS A 1 181 ? 1.810 -10.167 -0.211 1.00 98.25 181 CYS A O 1
ATOM 1390 N N . ARG A 1 182 ? 2.614 -10.665 -2.243 1.00 98.19 182 ARG A N 1
ATOM 1391 C CA . ARG A 1 182 ? 3.858 -11.253 -1.714 1.00 98.19 182 ARG A CA 1
ATOM 1392 C C . ARG A 1 182 ? 4.674 -10.241 -0.919 1.00 98.19 182 ARG A C 1
ATOM 1394 O O . ARG A 1 182 ? 5.224 -10.609 0.113 1.00 98.19 182 ARG A O 1
ATOM 1401 N N . THR A 1 183 ? 4.765 -8.999 -1.388 1.00 97.75 183 THR A N 1
ATOM 1402 C CA . THR A 1 183 ? 5.468 -7.936 -0.668 1.00 97.75 183 THR A CA 1
ATOM 1403 C C . THR A 1 183 ? 4.824 -7.682 0.689 1.00 97.75 183 THR A C 1
ATOM 1405 O O . THR A 1 183 ? 5.540 -7.678 1.681 1.00 97.75 183 THR A O 1
ATOM 1408 N N . LEU A 1 184 ? 3.499 -7.537 0.765 1.00 98.19 184 LEU A N 1
ATOM 1409 C CA . LEU A 1 184 ? 2.808 -7.316 2.042 1.00 98.19 184 LEU A CA 1
ATOM 1410 C C . LEU A 1 184 ? 2.991 -8.495 3.013 1.00 98.19 184 LEU A C 1
ATOM 1412 O O . LEU A 1 184 ? 3.397 -8.279 4.156 1.00 98.19 184 LEU A O 1
ATOM 1416 N N . VAL A 1 185 ? 2.844 -9.734 2.531 1.00 98.06 185 VAL A N 1
ATOM 1417 C CA . VAL A 1 185 ? 3.078 -10.952 3.331 1.00 98.06 185 VAL A CA 1
ATOM 1418 C C . VAL A 1 185 ? 4.510 -11.013 3.860 1.00 98.06 185 VAL A C 1
ATOM 1420 O O . VAL A 1 185 ? 4.729 -11.304 5.034 1.00 98.06 185 VAL A O 1
ATOM 1423 N N . GLN A 1 186 ? 5.509 -10.681 3.036 1.00 96.50 186 GLN A N 1
ATOM 1424 C CA . GLN A 1 186 ? 6.912 -10.625 3.469 1.00 96.50 186 GLN A CA 1
ATOM 1425 C C . GLN A 1 186 ? 7.160 -9.593 4.572 1.00 96.50 186 GLN A C 1
ATOM 1427 O O . GLN A 1 186 ? 8.080 -9.769 5.369 1.00 96.50 186 GLN A O 1
ATOM 1432 N N . GLN A 1 187 ? 6.359 -8.529 4.621 1.00 97.19 187 GLN A N 1
ATOM 1433 C CA . GLN A 1 187 ? 6.435 -7.506 5.663 1.00 97.19 187 GLN A CA 1
ATOM 1434 C C . GLN A 1 187 ? 5.560 -7.831 6.877 1.00 97.19 187 GLN A C 1
ATOM 1436 O O . GLN A 1 187 ? 5.567 -7.072 7.845 1.00 97.19 187 GLN A O 1
ATOM 1441 N N . GLY A 1 188 ? 4.866 -8.974 6.873 1.00 96.56 188 GLY A N 1
ATOM 1442 C CA . GLY A 1 188 ? 4.051 -9.457 7.984 1.00 96.56 188 GLY A CA 1
ATOM 1443 C C . GLY A 1 188 ? 2.647 -8.858 8.023 1.00 96.56 188 GLY A C 1
ATOM 1444 O O . GLY A 1 188 ? 2.176 -8.537 9.114 1.00 96.56 188 GLY A O 1
ATOM 1445 N N . PHE A 1 189 ? 2.028 -8.671 6.856 1.00 96.62 189 PHE A N 1
ATOM 1446 C CA . PHE A 1 189 ? 0.605 -8.364 6.691 1.00 96.62 189 PHE A CA 1
ATOM 1447 C C . PHE A 1 189 ? -0.048 -9.512 5.898 1.00 96.62 189 PHE A C 1
ATOM 1449 O O . PHE A 1 189 ? 0.407 -9.805 4.791 1.00 96.62 189 PHE A O 1
ATOM 1456 N N . ASP A 1 190 ? -1.046 -10.172 6.490 1.00 81.62 190 ASP A N 1
ATOM 1457 C CA . ASP A 1 190 ? -1.825 -11.298 5.937 1.00 81.62 190 ASP A CA 1
ATOM 1458 C C . ASP A 1 190 ? -3.279 -10.854 5.742 1.00 81.62 190 ASP A C 1
ATOM 1460 O O . ASP A 1 190 ? -3.826 -10.274 6.711 1.00 81.62 190 ASP A O 1
#

pLDDT: mean 82.22, std 22.5, range [36.75, 98.69]

Foldseek 3Di:
DDPPPPVVVVVVVVVVPPDDDDPDDDDDDPDDDDDPVVVVVVVVVVVVVVVPPPPPDDDDAAEDEDLLPDLDPVVLVVLQVVCVVPVPHAHEYADWLSQVLPDDPPPPVSLLVVLVSVVSNHDPPHHYHHDYFQFCSLLVQLVHHAFQDDFPVNDGRPRSRRPDPVVDDPVSSVSSVVSGVVSCVVSPHD